Protein AF-A0A9E1TH06-F1 (afdb_monomer_lite)

Structure (mmCIF, N/CA/C/O backbone):
data_AF-A0A9E1TH06-F1
#
_entry.id   AF-A0A9E1TH06-F1
#
loop_
_atom_site.group_PDB
_atom_site.id
_atom_site.type_symbol
_atom_site.label_atom_id
_atom_site.label_alt_id
_atom_site.label_comp_id
_atom_site.label_asym_id
_atom_site.label_entity_id
_atom_site.label_seq_id
_atom_site.pdbx_PDB_ins_code
_atom_site.Cartn_x
_atom_site.Cartn_y
_atom_site.Cartn_z
_atom_site.occupancy
_atom_site.B_iso_or_equiv
_atom_site.auth_seq_id
_atom_site.auth_comp_id
_atom_site.auth_asym_id
_atom_site.auth_atom_id
_atom_site.pdbx_PDB_model_num
ATOM 1 N N . MET A 1 1 ? -6.561 13.677 4.184 1.00 46.81 1 MET A N 1
ATOM 2 C CA . MET A 1 1 ? -5.489 12.665 4.143 1.00 46.81 1 MET A CA 1
ATOM 3 C C . MET A 1 1 ? -4.208 13.370 3.744 1.00 46.81 1 MET A C 1
ATOM 5 O O . MET A 1 1 ? -4.123 13.853 2.622 1.00 46.81 1 MET A O 1
ATOM 9 N N . ASN A 1 2 ? -3.266 13.498 4.674 1.00 51.47 2 ASN A N 1
ATOM 10 C CA . ASN A 1 2 ? -1.898 13.883 4.356 1.00 51.47 2 ASN A CA 1
ATOM 11 C C . ASN A 1 2 ? -1.163 12.582 3.997 1.00 51.47 2 ASN A C 1
ATOM 13 O O . ASN A 1 2 ? -0.907 11.776 4.894 1.00 51.47 2 ASN A O 1
ATOM 17 N N . PRO A 1 3 ? -0.837 12.345 2.714 1.00 50.12 3 PRO A N 1
ATOM 18 C CA . PRO A 1 3 ? -0.331 11.053 2.260 1.00 50.12 3 PRO A CA 1
ATOM 19 C C . PRO A 1 3 ? 0.937 10.604 3.000 1.00 50.12 3 PRO A C 1
ATOM 21 O O . PRO A 1 3 ? 1.133 9.413 3.196 1.00 50.12 3 PRO A O 1
ATOM 24 N N . ASN A 1 4 ? 1.770 11.546 3.457 1.00 49.28 4 ASN A N 1
ATOM 25 C CA . ASN A 1 4 ? 3.008 11.246 4.182 1.00 49.28 4 ASN A CA 1
ATOM 26 C C . ASN A 1 4 ? 2.791 10.904 5.666 1.00 49.28 4 ASN A C 1
ATOM 28 O O . ASN A 1 4 ? 3.648 10.258 6.257 1.00 49.28 4 ASN A O 1
ATOM 32 N N . ALA A 1 5 ? 1.697 11.364 6.283 1.00 59.16 5 ALA A N 1
ATOM 33 C CA . ALA A 1 5 ? 1.442 11.176 7.716 1.00 59.16 5 ALA A CA 1
ATOM 34 C C . ALA A 1 5 ? 0.490 10.006 8.008 1.00 59.16 5 ALA A C 1
ATOM 36 O O . ALA A 1 5 ? 0.565 9.412 9.081 1.00 59.16 5 ALA A O 1
ATOM 37 N N . ASP A 1 6 ? -0.378 9.669 7.050 1.00 77.12 6 ASP A N 1
ATOM 38 C CA . ASP A 1 6 ? -1.455 8.685 7.222 1.00 77.12 6 ASP A CA 1
ATOM 39 C C . ASP A 1 6 ? -1.106 7.312 6.617 1.00 77.12 6 ASP A C 1
ATOM 41 O O . ASP A 1 6 ? -1.935 6.399 6.600 1.00 77.12 6 ASP A O 1
ATOM 45 N N . LEU A 1 7 ? 0.119 7.158 6.104 1.00 82.00 7 LEU A N 1
ATOM 46 C CA . LEU A 1 7 ? 0.640 5.930 5.512 1.00 82.00 7 LEU A CA 1
ATOM 47 C C . LEU A 1 7 ? 2.042 5.647 6.057 1.00 82.00 7 LEU A C 1
ATOM 49 O O . LEU A 1 7 ? 2.923 6.501 6.003 1.00 82.00 7 LEU A O 1
ATOM 53 N N . ARG A 1 8 ? 2.254 4.426 6.554 1.00 81.56 8 ARG A N 1
ATOM 54 C CA . ARG A 1 8 ? 3.567 3.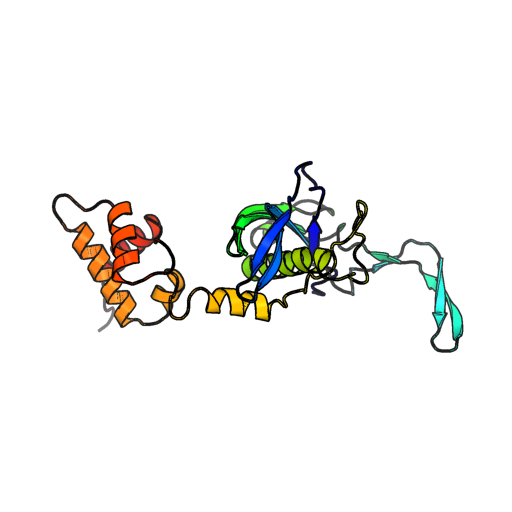933 6.984 1.00 81.56 8 ARG A CA 1
ATOM 55 C C . ARG A 1 8 ? 3.985 2.750 6.124 1.00 81.56 8 ARG A C 1
ATOM 57 O O . ARG A 1 8 ? 3.202 1.822 5.936 1.00 81.56 8 ARG A O 1
ATOM 64 N N . VAL A 1 9 ? 5.208 2.796 5.603 1.00 85.62 9 VAL A N 1
ATOM 65 C CA . VAL A 1 9 ? 5.806 1.734 4.784 1.00 85.62 9 VAL A CA 1
ATOM 66 C C . VAL A 1 9 ? 6.960 1.127 5.556 1.00 85.62 9 VAL A C 1
ATOM 68 O O . VAL A 1 9 ? 7.798 1.857 6.083 1.00 85.62 9 VAL A O 1
ATOM 71 N N . TRP A 1 10 ? 7.017 -0.199 5.606 1.00 81.75 10 TRP A N 1
ATOM 72 C CA . TRP A 1 10 ? 8.156 -0.898 6.185 1.00 81.75 10 TRP A CA 1
ATOM 73 C C . TRP A 1 10 ? 9.199 -1.162 5.110 1.00 81.75 10 TRP A C 1
ATOM 75 O O . TRP A 1 10 ? 8.886 -1.639 4.021 1.00 81.75 10 TRP A O 1
ATOM 85 N N . ILE A 1 11 ? 10.441 -0.807 5.425 1.00 77.81 11 ILE A N 1
ATOM 86 C CA . ILE A 1 11 ? 11.521 -0.729 4.439 1.00 77.81 11 ILE A CA 1
ATOM 87 C C . ILE A 1 11 ? 12.552 -1.844 4.644 1.00 77.81 11 ILE A C 1
ATOM 89 O O . ILE A 1 11 ? 13.068 -2.397 3.674 1.00 77.81 11 ILE A O 1
ATOM 93 N N . THR A 1 12 ? 12.826 -2.189 5.902 1.00 71.31 12 THR A N 1
ATOM 94 C CA . THR A 1 12 ? 13.855 -3.156 6.297 1.00 71.31 12 THR A CA 1
ATOM 95 C C . THR A 1 12 ? 13.226 -4.353 7.010 1.00 71.31 12 THR A C 1
ATOM 97 O O . THR A 1 12 ? 13.103 -5.429 6.420 1.00 71.31 12 THR A O 1
ATOM 100 N N . GLN A 1 13 ? 12.775 -4.153 8.248 1.00 71.00 13 GLN A N 1
ATOM 101 C CA . GLN A 1 13 ? 12.170 -5.181 9.090 1.00 71.00 13 GLN A CA 1
ATOM 102 C C . GLN A 1 13 ? 10.646 -5.078 9.058 1.00 71.00 13 GLN A C 1
ATOM 104 O O . GLN A 1 13 ? 10.078 -4.025 9.359 1.00 71.00 13 GLN A O 1
ATOM 109 N N . LEU A 1 14 ? 9.982 -6.170 8.681 1.00 74.19 14 LEU A N 1
ATOM 110 C CA . LEU A 1 14 ? 8.527 -6.228 8.625 1.00 74.19 14 LEU A CA 1
ATOM 111 C C . LEU A 1 14 ? 7.933 -6.579 9.998 1.00 74.19 14 LEU A C 1
ATOM 113 O O . LEU A 1 14 ? 8.577 -7.275 10.786 1.00 74.19 14 LEU A O 1
ATOM 117 N N . PRO A 1 15 ? 6.688 -6.156 10.290 1.00 67.19 15 PRO A N 1
ATOM 118 C CA . PRO A 1 15 ? 6.012 -6.479 11.551 1.00 67.19 15 PRO A CA 1
ATOM 119 C C . PRO A 1 15 ? 5.824 -7.973 11.806 1.00 67.19 15 PRO A C 1
ATOM 121 O O . PRO A 1 15 ? 5.676 -8.383 12.950 1.00 67.19 15 PRO A O 1
ATOM 124 N N . ASP A 1 16 ? 5.816 -8.783 10.750 1.00 68.94 16 ASP A N 1
ATOM 125 C CA . ASP A 1 16 ? 5.691 -10.237 10.836 1.00 68.94 16 ASP A CA 1
ATOM 126 C C . ASP A 1 16 ? 7.045 -10.953 10.986 1.00 68.94 16 ASP A C 1
ATOM 128 O O . ASP A 1 16 ? 7.119 -12.173 10.868 1.00 68.94 16 ASP A O 1
ATOM 132 N N . GLY A 1 17 ? 8.127 -10.201 11.221 1.00 66.31 17 GLY A N 1
ATOM 133 C CA . GLY A 1 17 ? 9.488 -10.727 11.331 1.00 66.31 17 GLY A CA 1
ATOM 134 C C . GLY A 1 17 ? 10.139 -11.064 9.988 1.00 66.31 17 GLY A C 1
ATOM 135 O O . GLY A 1 17 ? 11.313 -11.431 9.959 1.00 66.31 17 GLY A O 1
ATOM 136 N N . GLY A 1 18 ? 9.418 -10.919 8.872 1.00 68.88 18 GLY A N 1
ATOM 137 C CA . GLY A 1 18 ? 9.969 -11.089 7.535 1.00 68.88 18 GLY A CA 1
ATOM 138 C C . GLY A 1 18 ? 10.902 -9.944 7.129 1.00 68.88 18 GLY A C 1
ATOM 139 O O . GLY A 1 18 ? 10.874 -8.843 7.682 1.00 68.88 18 GLY A O 1
ATOM 140 N N . SER A 1 19 ? 11.717 -10.185 6.103 1.00 72.25 19 SER A N 1
ATOM 141 C CA . SER A 1 19 ? 12.453 -9.112 5.431 1.00 72.25 19 SER A CA 1
ATOM 142 C C . SER A 1 19 ? 11.588 -8.505 4.329 1.00 72.25 19 SER A C 1
ATOM 144 O O . SER A 1 19 ? 10.961 -9.239 3.561 1.00 72.25 19 SER A O 1
ATOM 146 N N . ALA A 1 20 ? 11.570 -7.173 4.226 1.00 69.44 20 ALA A N 1
ATOM 147 C CA . ALA A 1 20 ? 10.972 -6.501 3.072 1.00 69.44 20 ALA A CA 1
ATOM 148 C C . ALA A 1 20 ? 11.740 -6.848 1.784 1.00 69.44 20 ALA A C 1
ATOM 150 O O . ALA A 1 20 ? 11.130 -7.053 0.733 1.00 69.44 20 ALA A O 1
ATOM 151 N N . GLY A 1 21 ? 13.072 -6.962 1.901 1.00 73.88 21 GLY A N 1
ATOM 152 C CA . GLY A 1 21 ? 14.008 -7.188 0.803 1.00 73.88 21 GLY A CA 1
ATOM 153 C C . GLY A 1 21 ? 14.030 -6.022 -0.189 1.00 73.88 21 GLY A C 1
ATOM 154 O O . GLY A 1 21 ? 12.989 -5.567 -0.647 1.00 73.88 21 GLY A O 1
ATOM 155 N N . GLY A 1 22 ? 15.213 -5.546 -0.565 1.00 78.62 22 GLY A N 1
ATOM 156 C CA . GLY A 1 22 ? 15.384 -4.578 -1.649 1.00 78.62 22 GLY A CA 1
ATOM 157 C C . GLY A 1 22 ? 16.190 -5.213 -2.772 1.00 78.62 22 GLY A C 1
ATOM 158 O O . GLY A 1 22 ? 17.159 -5.922 -2.504 1.00 78.62 22 GLY A O 1
ATOM 159 N N . ARG A 1 23 ? 15.809 -4.977 -4.025 1.00 78.38 23 ARG A N 1
ATOM 160 C CA . ARG A 1 23 ? 16.625 -5.354 -5.184 1.00 78.38 23 ARG A CA 1
ATOM 161 C C . ARG A 1 23 ? 16.905 -4.147 -6.056 1.00 78.38 23 ARG A C 1
ATOM 163 O O . ARG A 1 23 ? 16.029 -3.311 -6.262 1.00 78.38 23 ARG A O 1
ATOM 170 N N . VAL A 1 24 ? 18.125 -4.081 -6.571 1.00 80.50 24 VAL A N 1
ATOM 171 C CA . VAL A 1 24 ? 18.530 -3.048 -7.521 1.00 80.50 24 VAL A CA 1
ATOM 172 C C . VAL A 1 24 ? 18.048 -3.449 -8.910 1.00 80.50 24 VAL A C 1
ATOM 174 O O . VAL A 1 24 ? 18.280 -4.573 -9.348 1.00 80.50 24 VAL A O 1
ATOM 177 N N . VAL A 1 25 ? 17.381 -2.531 -9.598 1.00 70.25 25 VAL A N 1
ATOM 178 C CA . VAL A 1 25 ? 16.864 -2.719 -10.953 1.00 70.25 25 VAL A CA 1
ATOM 179 C C . VAL A 1 25 ? 17.449 -1.639 -11.849 1.00 70.25 25 VAL A C 1
ATOM 181 O O . VAL A 1 25 ? 17.384 -0.452 -11.519 1.00 70.25 25 VAL A O 1
ATOM 184 N N . ALA A 1 26 ? 18.025 -2.056 -12.976 1.00 71.88 26 ALA A N 1
ATOM 185 C CA . ALA A 1 26 ? 18.527 -1.145 -13.993 1.00 71.88 26 ALA A CA 1
ATOM 186 C C . ALA A 1 26 ? 17.362 -0.444 -14.701 1.00 71.88 26 ALA A C 1
ATOM 188 O O . ALA A 1 26 ? 16.339 -1.050 -15.023 1.00 71.88 26 ALA A O 1
ATOM 189 N N . LEU A 1 27 ? 17.528 0.848 -14.937 1.00 67.19 27 LEU A N 1
ATOM 190 C CA . LEU A 1 27 ? 16.559 1.692 -15.608 1.00 67.19 27 LEU A CA 1
ATOM 191 C C . LEU A 1 27 ? 16.934 1.849 -17.092 1.00 67.19 27 LEU A C 1
ATOM 193 O O . LEU A 1 27 ? 18.116 1.785 -17.436 1.00 67.19 27 LEU A O 1
ATOM 197 N N . PRO A 1 28 ? 15.958 2.094 -17.988 1.00 58.66 28 PRO A N 1
ATOM 198 C CA . PRO A 1 28 ? 16.228 2.253 -19.422 1.00 58.66 28 PRO A CA 1
ATOM 199 C C . PRO A 1 28 ? 17.166 3.418 -19.774 1.00 58.66 28 PRO A C 1
ATOM 201 O O . PRO A 1 28 ? 17.766 3.419 -20.841 1.00 58.66 28 PRO A O 1
ATOM 204 N N . ASP A 1 29 ? 17.291 4.406 -18.885 1.00 65.50 29 ASP A N 1
ATOM 205 C CA . ASP A 1 29 ? 18.186 5.562 -19.012 1.00 65.50 29 ASP A CA 1
ATOM 206 C C . ASP A 1 29 ? 19.625 5.272 -18.537 1.00 65.50 29 ASP A C 1
ATOM 208 O O . ASP A 1 29 ? 20.437 6.189 -18.435 1.00 65.50 29 ASP A O 1
ATOM 212 N N . GLY A 1 30 ? 19.945 4.010 -18.228 1.00 62.22 30 GLY A N 1
ATOM 213 C CA . GLY A 1 30 ? 21.240 3.597 -17.682 1.00 62.22 30 GLY A CA 1
ATOM 214 C C . GLY A 1 30 ? 21.390 3.842 -16.178 1.00 62.22 30 GLY A C 1
ATOM 215 O O . GLY A 1 30 ? 22.421 3.490 -15.607 1.00 62.22 30 GLY A O 1
ATOM 216 N N . GLY A 1 31 ? 20.376 4.417 -15.521 1.00 68.88 31 GLY A N 1
ATOM 217 C CA . GLY A 1 31 ? 20.328 4.553 -14.069 1.00 68.88 31 GLY A CA 1
ATOM 218 C C . GLY A 1 31 ? 19.975 3.243 -13.361 1.00 68.88 31 GLY A C 1
ATOM 219 O O . GLY A 1 31 ? 19.761 2.200 -13.977 1.00 68.88 31 GLY A O 1
ATOM 220 N N . ALA A 1 32 ? 19.855 3.304 -12.038 1.00 70.88 32 ALA A N 1
ATOM 221 C CA . ALA A 1 32 ? 19.340 2.202 -11.233 1.00 70.88 32 ALA A CA 1
ATOM 222 C C . ALA A 1 32 ? 18.337 2.710 -10.191 1.00 70.88 32 ALA A C 1
ATOM 224 O O . ALA A 1 32 ? 18.363 3.874 -9.789 1.00 70.88 32 ALA A O 1
ATOM 225 N N . THR A 1 33 ? 17.442 1.833 -9.751 1.00 73.62 33 THR A N 1
ATOM 226 C CA . THR A 1 33 ? 16.526 2.081 -8.634 1.00 73.62 33 THR A CA 1
ATOM 227 C C . THR A 1 33 ? 16.461 0.864 -7.721 1.00 73.62 33 THR A C 1
ATOM 229 O O . THR A 1 33 ? 16.905 -0.215 -8.104 1.00 73.62 33 THR A O 1
ATOM 232 N N . VAL A 1 34 ? 15.912 1.021 -6.518 1.00 80.88 34 VAL A N 1
ATOM 233 C CA . VAL A 1 34 ? 15.686 -0.094 -5.592 1.00 80.88 34 VAL A CA 1
ATOM 234 C C . VAL A 1 34 ? 14.192 -0.372 -5.518 1.00 80.88 34 VAL A C 1
ATOM 236 O O . VAL A 1 34 ? 13.424 0.500 -5.117 1.00 80.88 34 VAL A O 1
ATOM 239 N N . LEU A 1 35 ? 13.782 -1.586 -5.881 1.00 82.81 35 LEU A N 1
ATOM 240 C CA . LEU A 1 35 ? 12.412 -2.060 -5.702 1.00 82.81 35 LEU A CA 1
ATOM 241 C C . LEU A 1 35 ? 12.326 -3.000 -4.495 1.00 82.81 35 LEU A C 1
ATOM 243 O O . LEU A 1 35 ? 13.226 -3.825 -4.306 1.00 82.81 35 LEU A O 1
ATOM 247 N N . PRO A 1 36 ? 11.245 -2.932 -3.697 1.00 86.94 36 PRO A N 1
ATOM 248 C CA . PRO A 1 36 ? 11.011 -3.926 -2.664 1.00 86.94 36 PRO A CA 1
ATOM 249 C C . PRO A 1 36 ? 10.757 -5.295 -3.300 1.00 86.94 36 PRO A C 1
ATOM 251 O O . PRO A 1 36 ? 10.140 -5.394 -4.357 1.00 86.94 36 PRO A O 1
ATOM 254 N N . GLN A 1 37 ? 11.181 -6.379 -2.662 1.00 88.75 37 GLN A N 1
ATOM 255 C CA . GLN A 1 37 ? 10.659 -7.711 -2.991 1.00 88.75 37 GLN A CA 1
ATOM 256 C C . GLN A 1 37 ? 9.242 -7.862 -2.443 1.00 88.75 37 GLN A C 1
ATOM 258 O O . GLN A 1 37 ? 8.342 -8.337 -3.140 1.00 88.75 37 GLN A O 1
ATOM 263 N N . ARG A 1 38 ? 9.034 -7.369 -1.222 1.00 89.56 38 ARG A N 1
ATOM 264 C CA . ARG A 1 38 ? 7.752 -7.333 -0.536 1.00 89.56 38 ARG A CA 1
ATOM 265 C C . ARG A 1 38 ? 7.443 -5.908 -0.095 1.00 89.56 38 ARG A C 1
ATOM 267 O O . ARG A 1 38 ? 8.171 -5.307 0.689 1.00 89.56 38 ARG A O 1
ATOM 274 N N . LEU A 1 39 ? 6.352 -5.368 -0.621 1.00 90.38 39 LEU A N 1
ATOM 275 C CA . LEU A 1 39 ? 5.816 -4.072 -0.244 1.00 90.38 39 LEU A CA 1
ATOM 276 C C . LEU A 1 39 ? 4.779 -4.274 0.861 1.00 90.38 39 LEU A C 1
ATOM 278 O O . LEU A 1 39 ? 3.683 -4.772 0.608 1.00 90.38 39 LEU A O 1
ATOM 282 N N . TYR A 1 40 ? 5.131 -3.860 2.074 1.00 87.31 40 TYR A N 1
ATOM 283 C CA . TYR A 1 40 ? 4.269 -3.950 3.246 1.00 87.31 40 TYR A CA 1
ATOM 284 C C . TYR A 1 40 ? 4.010 -2.547 3.792 1.00 87.31 40 TYR A C 1
ATOM 286 O O . TYR A 1 40 ? 4.951 -1.798 4.073 1.00 87.31 40 TYR A O 1
ATOM 294 N N . PHE A 1 41 ? 2.743 -2.164 3.923 1.00 89.75 41 PHE A N 1
ATOM 295 C CA . PHE A 1 41 ? 2.376 -0.828 4.391 1.00 89.75 41 PHE A CA 1
ATOM 296 C C . PHE A 1 41 ? 1.035 -0.813 5.120 1.00 89.75 41 PHE A C 1
ATOM 298 O O . PHE A 1 41 ? 0.209 -1.708 4.964 1.00 89.75 41 PHE A O 1
ATOM 305 N N . GLN A 1 42 ? 0.826 0.219 5.933 1.00 86.44 42 GLN A N 1
ATOM 306 C CA . GLN A 1 42 ? -0.403 0.441 6.682 1.00 86.44 42 GLN A CA 1
ATOM 307 C C . GLN A 1 42 ? -0.915 1.851 6.444 1.00 86.44 42 GLN A C 1
ATOM 309 O O . GLN A 1 42 ? -0.135 2.798 6.366 1.00 86.44 42 GLN A O 1
ATOM 314 N N . VAL A 1 43 ? -2.236 1.969 6.374 1.00 87.94 43 VAL A N 1
ATOM 315 C CA . VAL A 1 43 ? -2.962 3.214 6.162 1.00 87.94 43 VAL A CA 1
ATOM 316 C C . VAL A 1 43 ? -3.923 3.458 7.320 1.00 87.94 43 VAL A C 1
ATOM 318 O O . VAL A 1 43 ? -4.783 2.619 7.603 1.00 87.94 43 VAL A O 1
ATOM 321 N N . ALA A 1 44 ? -3.803 4.628 7.944 1.00 84.12 44 ALA A N 1
ATOM 322 C CA . ALA A 1 44 ? -4.759 5.142 8.915 1.00 84.12 44 ALA A CA 1
ATOM 323 C C . ALA A 1 44 ? -5.861 5.893 8.163 1.00 84.12 44 ALA A C 1
ATOM 325 O O . ALA A 1 44 ? -5.716 7.052 7.777 1.00 84.12 44 ALA A O 1
ATOM 326 N N . THR A 1 45 ? -6.963 5.203 7.879 1.00 83.88 45 THR A N 1
ATOM 327 C CA . THR A 1 45 ? -7.943 5.695 6.894 1.00 83.88 45 THR A CA 1
ATOM 328 C C . THR A 1 45 ? -8.807 6.851 7.393 1.00 83.88 45 THR A C 1
ATOM 330 O O . THR A 1 45 ? -9.356 7.590 6.579 1.00 83.88 45 THR A O 1
ATOM 333 N N . GLU A 1 46 ? -8.896 7.022 8.712 1.00 81.25 46 GLU A N 1
ATOM 334 C CA . GLU A 1 46 ? -9.714 8.042 9.381 1.00 81.25 46 GLU A CA 1
ATOM 335 C C . GLU A 1 46 ? -8.870 9.188 9.963 1.00 81.25 46 GLU A C 1
ATOM 337 O O . GLU A 1 46 ? -9.398 10.080 10.625 1.00 81.25 46 GLU A O 1
ATOM 342 N N . ALA A 1 47 ? -7.559 9.185 9.716 1.00 72.62 47 ALA A N 1
ATOM 343 C CA . ALA A 1 47 ? -6.660 10.210 10.217 1.00 72.62 47 ALA A CA 1
ATOM 344 C C . ALA A 1 47 ? -6.907 11.570 9.543 1.00 72.62 47 ALA A C 1
ATOM 346 O O . ALA A 1 47 ? -7.045 11.699 8.321 1.00 72.62 47 ALA A O 1
ATOM 347 N N . SER A 1 48 ? -6.959 12.607 10.368 1.00 73.75 48 SER A N 1
ATOM 348 C CA . SER A 1 48 ? -7.211 13.997 10.004 1.00 73.75 48 SER A CA 1
ATOM 349 C C . SER A 1 48 ? -6.479 14.918 10.977 1.00 73.75 48 SER A C 1
ATOM 351 O O . SER A 1 48 ? -6.127 14.507 12.079 1.00 73.75 48 SER A O 1
ATOM 353 N N . ASP A 1 49 ? -6.274 16.185 10.625 1.00 68.94 49 ASP A N 1
ATOM 354 C CA . ASP A 1 49 ? -5.605 17.113 11.547 1.00 68.94 49 ASP A CA 1
ATOM 355 C C . ASP A 1 49 ? -6.406 17.333 12.845 1.00 68.94 49 ASP A C 1
ATOM 357 O O . ASP A 1 49 ? -5.814 17.617 13.882 1.00 68.94 49 ASP A O 1
ATOM 361 N N . ALA A 1 50 ? -7.728 17.118 12.809 1.00 68.25 50 ALA A N 1
ATOM 362 C CA . ALA A 1 50 ? -8.617 17.248 13.961 1.00 68.25 50 ALA A CA 1
ATOM 363 C C . ALA A 1 50 ? -8.475 16.113 14.992 1.00 68.25 50 ALA A C 1
ATOM 365 O O . ALA A 1 50 ? -8.690 16.348 16.176 1.00 68.25 50 ALA A O 1
ATOM 366 N N . ASN A 1 51 ? -8.121 14.895 14.566 1.00 71.00 51 ASN A N 1
ATOM 367 C CA . ASN A 1 51 ? -7.988 13.726 15.451 1.00 71.00 51 ASN A CA 1
ATOM 368 C C . ASN A 1 51 ? -6.549 13.190 15.556 1.00 71.00 51 ASN A C 1
ATOM 370 O O . ASN A 1 51 ? -6.281 12.296 16.352 1.00 71.00 51 ASN A O 1
ATOM 374 N N . ARG A 1 52 ? -5.603 13.745 14.786 1.00 75.06 52 ARG A N 1
ATOM 375 C CA . ARG A 1 52 ? -4.193 13.336 14.807 1.00 75.06 52 ARG A CA 1
ATOM 376 C C . ARG A 1 52 ? -3.508 13.678 16.125 1.00 75.06 52 ARG A C 1
ATOM 378 O O . ARG A 1 52 ? -2.680 12.896 16.584 1.00 75.06 52 ARG A O 1
ATOM 385 N N . TRP A 1 53 ? -3.801 14.841 16.699 1.00 76.38 53 TRP A N 1
ATOM 386 C CA . TRP A 1 53 ? -3.070 15.381 17.844 1.00 76.38 53 TRP A CA 1
ATOM 387 C C . TRP A 1 53 ? -3.906 15.290 19.112 1.00 76.38 53 TRP A C 1
ATOM 389 O O . TRP A 1 53 ? -4.898 15.997 19.258 1.00 76.38 53 TRP A O 1
ATOM 399 N N . VAL A 1 54 ? -3.485 14.427 20.035 1.00 75.88 54 VAL A N 1
ATOM 400 C CA . VAL A 1 54 ? -4.171 14.218 21.315 1.00 75.88 54 VAL A CA 1
ATOM 401 C C . VAL A 1 54 ? -3.325 14.815 22.444 1.00 75.88 54 VAL A C 1
ATOM 403 O O . VAL A 1 54 ? -2.111 14.573 22.469 1.00 75.88 54 VAL A O 1
ATOM 406 N N . PRO A 1 55 ? -3.917 15.583 23.379 1.00 79.31 55 PRO A N 1
ATOM 407 C CA . PRO A 1 55 ? -3.202 16.105 24.541 1.00 79.31 55 PRO A CA 1
ATOM 408 C C . PRO A 1 55 ? -2.581 14.985 25.380 1.00 79.31 55 PRO A C 1
ATOM 410 O O . PRO A 1 55 ? -3.209 13.956 25.624 1.00 79.31 55 PRO A O 1
ATOM 413 N N . THR A 1 56 ? -1.356 15.188 25.860 1.00 79.25 56 THR A N 1
ATOM 414 C CA . THR A 1 56 ? -0.670 14.232 26.748 1.00 79.25 56 THR A CA 1
ATOM 415 C C . THR A 1 56 ? -0.903 14.522 28.232 1.00 79.25 56 THR A C 1
ATOM 417 O O . THR A 1 56 ? -0.440 13.768 29.082 1.00 79.25 56 THR A O 1
ATOM 420 N N . GLY A 1 57 ? -1.564 15.639 28.556 1.00 83.88 57 GLY A N 1
ATOM 421 C CA . GLY A 1 57 ? -1.692 16.156 29.924 1.00 83.88 57 GLY A CA 1
ATOM 422 C C . GLY A 1 57 ? -0.426 16.842 30.457 1.00 83.88 57 GLY A C 1
ATOM 423 O O . GLY A 1 57 ? -0.450 17.395 31.552 1.00 83.88 57 GLY A O 1
ATOM 424 N N . SER A 1 58 ? 0.668 16.842 29.689 1.00 85.00 58 SER A N 1
ATOM 425 C CA . SER A 1 58 ? 1.908 17.560 30.012 1.00 85.00 58 SER A CA 1
ATOM 426 C C . SER A 1 58 ? 1.971 18.914 29.303 1.00 85.00 58 SER A C 1
ATOM 428 O O . SER A 1 58 ? 1.232 19.169 28.353 1.00 85.00 58 SER A O 1
ATOM 430 N N . LYS A 1 59 ? 2.887 19.785 29.735 1.00 88.25 59 LYS A N 1
ATOM 431 C CA . LYS A 1 59 ? 3.181 21.064 29.073 1.00 88.25 59 LYS A CA 1
ATOM 432 C C . LYS A 1 59 ? 4.498 20.982 28.297 1.00 88.25 59 LYS A C 1
ATOM 434 O O . LYS A 1 59 ? 5.391 20.231 28.679 1.00 88.25 59 LYS A O 1
ATOM 439 N N . THR A 1 60 ? 4.627 21.759 27.227 1.00 83.69 60 THR A N 1
ATOM 440 C CA . THR A 1 60 ? 5.870 21.918 26.456 1.00 83.69 60 THR A CA 1
ATOM 441 C C . THR A 1 60 ? 6.083 23.379 26.061 1.00 83.69 60 THR A C 1
ATOM 443 O O . THR A 1 60 ? 5.148 24.177 26.104 1.00 83.69 60 THR A O 1
ATOM 446 N N . LEU A 1 61 ? 7.312 23.738 25.690 1.00 84.38 61 LEU A N 1
ATOM 447 C CA . LEU A 1 61 ? 7.645 25.067 25.182 1.00 84.38 61 LEU A CA 1
ATOM 448 C C . LEU A 1 61 ? 7.575 25.075 23.654 1.00 84.38 61 LEU A C 1
ATOM 450 O O . LEU A 1 61 ? 8.177 24.228 22.993 1.00 84.38 61 LEU A O 1
ATOM 454 N N . ARG A 1 62 ? 6.873 26.054 23.087 1.00 76.44 62 ARG A N 1
ATOM 455 C CA . ARG A 1 62 ? 6.796 26.292 21.644 1.00 76.44 62 ARG A CA 1
ATOM 456 C C . ARG A 1 62 ? 7.414 27.644 21.318 1.00 76.44 62 ARG A C 1
ATOM 458 O O . ARG A 1 62 ? 7.102 28.639 21.963 1.00 76.44 62 ARG A O 1
ATOM 465 N N . ALA A 1 63 ? 8.288 27.684 20.318 1.00 77.81 63 ALA A N 1
ATOM 466 C CA . ALA A 1 63 ? 8.814 28.946 19.812 1.00 77.81 63 ALA A CA 1
ATOM 467 C C . ALA A 1 63 ? 7.698 29.742 19.117 1.00 77.81 63 ALA A C 1
ATOM 469 O O . ALA A 1 63 ? 6.963 29.195 18.289 1.00 77.81 63 ALA A O 1
ATOM 470 N N . THR A 1 64 ? 7.579 31.026 19.446 1.00 76.56 64 THR A N 1
ATOM 471 C CA . THR A 1 64 ? 6.634 31.940 18.802 1.00 76.56 64 THR A CA 1
ATOM 472 C C . THR A 1 64 ? 7.276 32.598 17.583 1.00 76.56 64 THR A C 1
ATOM 474 O O . THR A 1 64 ? 8.498 32.729 17.489 1.00 76.56 64 THR A O 1
ATOM 477 N N . SER A 1 65 ? 6.454 33.057 16.638 1.00 73.44 65 SER A N 1
ATOM 478 C CA . SER A 1 65 ? 6.921 33.757 15.430 1.00 73.44 65 SER A CA 1
ATOM 479 C C . SER A 1 65 ? 7.691 35.053 15.727 1.00 73.44 65 SER A C 1
ATOM 481 O O . SER A 1 65 ? 8.456 35.506 14.883 1.00 73.44 65 SER A O 1
ATOM 483 N N . GLY A 1 66 ? 7.530 35.624 16.925 1.00 78.31 66 GLY A N 1
ATOM 484 C CA . GLY A 1 66 ? 8.275 36.791 17.408 1.00 78.31 66 GLY A CA 1
ATOM 485 C C . GLY A 1 66 ? 9.604 36.475 18.108 1.00 78.31 66 GLY A C 1
ATOM 486 O O . GLY A 1 66 ? 10.190 37.379 18.693 1.00 78.31 66 GLY A O 1
ATOM 487 N N . GLY A 1 67 ? 10.069 35.219 18.100 1.00 78.19 67 GLY A N 1
ATOM 488 C CA . GLY A 1 67 ? 11.346 34.818 18.711 1.00 78.19 67 GLY A CA 1
ATOM 489 C C . GLY A 1 67 ? 11.295 34.550 20.222 1.00 78.19 67 GLY A C 1
ATOM 490 O O . GLY A 1 67 ? 12.339 34.355 20.840 1.00 78.19 67 GLY A O 1
ATOM 491 N N . GLY A 1 68 ? 10.101 34.527 20.822 1.00 81.19 68 GLY A N 1
ATOM 492 C CA . GLY A 1 68 ? 9.886 34.124 22.213 1.00 81.19 68 GLY A CA 1
ATOM 493 C C . GLY A 1 68 ? 9.553 32.637 22.350 1.00 81.19 68 GLY A C 1
ATOM 494 O O . GLY A 1 68 ? 9.512 31.894 21.370 1.00 81.19 68 GLY A O 1
ATOM 495 N N . THR A 1 69 ? 9.267 32.200 23.576 1.00 87.62 69 THR A N 1
ATOM 496 C CA . THR A 1 69 ? 8.711 30.865 23.844 1.00 87.62 69 THR A CA 1
ATOM 497 C C . THR A 1 69 ? 7.408 30.987 24.622 1.00 87.62 69 THR A C 1
ATOM 499 O O . THR A 1 69 ? 7.270 31.858 25.478 1.00 87.62 69 THR A O 1
ATOM 502 N N . GLU A 1 70 ? 6.444 30.128 24.308 1.00 86.75 70 GLU A N 1
ATOM 503 C CA . GLU A 1 70 ? 5.177 30.003 25.028 1.00 86.75 70 GLU A CA 1
ATOM 504 C C . GLU A 1 70 ? 5.019 28.590 25.598 1.00 86.75 70 GLU A C 1
ATOM 506 O O . GLU A 1 70 ? 5.478 27.613 25.003 1.00 86.75 70 GLU A O 1
ATOM 511 N N . VAL A 1 71 ? 4.371 28.479 26.761 1.00 87.94 71 VAL A N 1
ATOM 512 C CA . VAL A 1 71 ? 4.011 27.187 27.358 1.00 87.94 71 VAL A CA 1
ATOM 513 C C . VAL A 1 71 ? 2.682 26.737 26.762 1.00 87.94 71 VAL A C 1
ATOM 515 O O . VAL A 1 71 ? 1.656 27.378 26.973 1.00 87.94 71 VAL A O 1
ATOM 518 N N . VAL A 1 72 ? 2.692 25.615 26.051 1.00 83.81 72 VAL A N 1
ATOM 519 C CA . VAL A 1 72 ? 1.510 25.019 25.414 1.00 83.81 72 VAL A CA 1
ATOM 520 C C . VAL A 1 72 ? 1.277 23.604 25.924 1.00 83.81 72 VAL A C 1
ATOM 522 O O . VAL A 1 72 ? 2.157 22.991 26.534 1.00 83.81 72 VAL A O 1
ATOM 525 N N . ASP A 1 73 ? 0.082 23.069 25.679 1.00 86.19 73 ASP A N 1
ATOM 526 C CA . ASP A 1 73 ? -0.178 21.652 25.911 1.00 86.19 73 ASP A CA 1
ATOM 527 C C . ASP A 1 73 ? 0.697 20.798 24.996 1.00 86.19 73 ASP A C 1
ATOM 529 O O . ASP A 1 73 ? 0.754 20.995 23.780 1.00 86.19 73 ASP A O 1
ATOM 533 N N . ALA A 1 74 ? 1.391 19.835 25.595 1.00 78.31 74 ALA A N 1
ATOM 534 C CA . ALA A 1 74 ? 2.080 18.816 24.837 1.00 78.31 74 ALA A CA 1
ATOM 535 C C . ALA A 1 74 ? 1.032 17.909 24.184 1.00 78.31 74 ALA A C 1
ATOM 537 O O . ALA A 1 74 ? 0.102 17.421 24.830 1.00 78.31 74 ALA A O 1
ATOM 538 N N . VAL A 1 75 ? 1.197 17.679 22.886 1.00 77.38 75 VAL A N 1
ATOM 539 C CA . VAL A 1 75 ? 0.352 16.785 22.097 1.00 77.38 75 VAL A CA 1
ATOM 540 C C . VAL A 1 75 ? 1.190 15.637 21.559 1.00 77.38 75 VAL A C 1
ATOM 542 O O . VAL A 1 75 ? 2.377 15.799 21.272 1.00 77.38 75 VAL A O 1
ATOM 545 N N . ARG A 1 76 ? 0.570 14.470 21.405 1.00 74.88 76 ARG A N 1
ATOM 546 C CA . ARG A 1 76 ? 1.166 13.311 20.733 1.00 74.88 76 ARG A CA 1
ATOM 547 C C . ARG A 1 76 ? 0.343 12.928 19.512 1.00 74.88 76 ARG A C 1
ATOM 549 O O . ARG A 1 76 ? -0.860 13.182 19.464 1.00 74.88 76 ARG A O 1
ATOM 556 N N . ASN A 1 77 ? 0.998 12.313 18.534 1.00 73.38 77 ASN A N 1
ATOM 557 C CA . ASN A 1 77 ? 0.328 11.811 17.343 1.00 73.38 77 ASN A CA 1
ATOM 558 C C . ASN A 1 77 ? -0.353 10.463 17.656 1.00 73.38 77 ASN A C 1
ATOM 560 O O . ASN A 1 77 ? 0.342 9.495 17.949 1.00 73.38 77 ASN A O 1
ATOM 564 N N . ALA A 1 78 ? -1.685 10.405 17.577 1.00 76.31 78 ALA A N 1
ATOM 565 C CA . ALA A 1 78 ? -2.499 9.214 17.854 1.00 76.31 78 ALA A CA 1
ATOM 566 C C . ALA A 1 78 ? -3.037 8.515 16.586 1.00 76.31 78 ALA A C 1
ATOM 568 O O . ALA A 1 78 ? -3.873 7.620 16.677 1.00 76.31 78 ALA A O 1
ATOM 569 N N . THR A 1 79 ? -2.539 8.884 15.397 1.00 76.94 79 THR A N 1
ATOM 570 C CA . THR A 1 79 ? -2.987 8.386 14.073 1.00 76.94 79 THR A CA 1
ATOM 571 C C . THR A 1 79 ? -3.100 6.859 13.980 1.00 76.94 79 THR A C 1
ATOM 573 O O . THR A 1 79 ? -3.959 6.336 13.273 1.00 76.94 79 THR A O 1
ATOM 576 N N . TRP A 1 80 ? -2.226 6.137 14.679 1.00 80.50 80 TRP A N 1
ATOM 577 C CA . TRP A 1 80 ? -2.112 4.677 14.602 1.00 80.50 80 TRP A CA 1
ATOM 578 C C . TRP A 1 80 ? -2.810 3.936 15.745 1.00 80.50 80 TRP A C 1
ATOM 580 O O . TRP A 1 80 ? -2.792 2.708 15.769 1.00 80.50 80 TRP A O 1
ATOM 590 N N . GLU A 1 81 ? -3.395 4.669 16.689 1.00 77.31 81 GLU A N 1
ATOM 591 C CA . GLU A 1 81 ? -4.021 4.131 17.902 1.00 77.31 81 GLU A CA 1
ATOM 592 C C . GLU A 1 81 ? -5.542 4.227 17.869 1.00 77.31 81 GLU A C 1
ATOM 594 O O . GLU A 1 81 ? -6.213 3.726 18.764 1.00 77.31 81 GLU A O 1
ATOM 599 N N . GLN A 1 82 ? -6.089 4.873 16.842 1.00 78.06 82 GLN A N 1
ATOM 600 C CA . GLN A 1 82 ? -7.515 5.112 16.705 1.00 78.06 82 GLN A CA 1
ATOM 601 C C . GLN A 1 82 ? -7.962 4.850 15.276 1.00 78.06 82 GLN A C 1
ATOM 603 O O . GLN A 1 82 ? -7.173 4.923 14.328 1.00 78.06 82 GLN A O 1
ATOM 608 N N . GLY A 1 83 ? -9.250 4.583 15.117 1.00 84.19 83 GLY A N 1
ATOM 609 C CA . GLY A 1 83 ? -9.853 4.508 13.804 1.00 84.19 83 GLY A CA 1
ATOM 610 C C . GLY A 1 83 ? -9.591 3.211 13.047 1.00 84.19 83 GLY A C 1
ATOM 611 O O . GLY A 1 83 ? -8.820 2.339 13.442 1.00 84.19 83 GLY A O 1
ATOM 612 N N . ARG A 1 84 ? -10.213 3.110 11.877 1.00 86.44 84 ARG A N 1
ATOM 613 C CA . ARG A 1 84 ? -9.989 2.008 10.939 1.00 86.44 84 ARG A CA 1
ATOM 614 C C . ARG A 1 84 ? -8.570 2.030 10.367 1.00 86.44 84 ARG A C 1
ATOM 616 O O . ARG A 1 84 ? -8.189 2.959 9.639 1.00 86.44 84 ARG A O 1
ATOM 623 N N . GLN A 1 85 ? -7.846 0.938 10.587 1.00 84.44 85 GLN A N 1
ATOM 624 C CA . GLN A 1 85 ? -6.508 0.696 10.058 1.00 84.44 85 GLN A CA 1
ATOM 625 C C . GLN A 1 85 ? -6.552 -0.376 8.968 1.00 84.44 85 GLN A C 1
ATOM 627 O O . GLN A 1 85 ? -7.223 -1.398 9.116 1.00 84.44 85 GLN A O 1
ATOM 632 N N . VAL A 1 86 ? -5.829 -0.148 7.868 1.00 87.88 86 VAL A N 1
ATOM 633 C CA . VAL A 1 86 ? -5.712 -1.117 6.768 1.00 87.88 86 VAL A CA 1
ATOM 634 C C . VAL A 1 86 ? -4.249 -1.427 6.514 1.00 87.88 86 VAL A C 1
ATOM 636 O O . VAL A 1 86 ? -3.475 -0.528 6.202 1.00 87.88 86 VAL A O 1
ATOM 639 N N . VAL A 1 87 ? -3.878 -2.697 6.617 1.00 87.56 87 VAL A N 1
ATOM 640 C CA . VAL A 1 87 ? -2.542 -3.212 6.314 1.00 87.56 87 VAL A CA 1
ATOM 641 C C . VAL A 1 87 ? -2.597 -3.957 4.994 1.00 87.56 87 VAL A C 1
ATOM 643 O O . VAL A 1 87 ? -3.506 -4.752 4.762 1.00 87.56 87 VAL A O 1
ATOM 646 N N . VAL A 1 88 ? -1.625 -3.696 4.133 1.00 90.00 88 VAL A N 1
ATOM 647 C CA . VAL A 1 88 ? -1.498 -4.327 2.825 1.00 90.00 88 VAL A CA 1
ATOM 648 C C . VAL A 1 88 ? -0.140 -5.001 2.743 1.00 90.00 88 VAL A C 1
ATOM 650 O O . VAL A 1 88 ? 0.894 -4.369 2.960 1.00 90.00 88 VAL A O 1
ATOM 653 N N . ASP A 1 89 ? -0.175 -6.279 2.392 1.00 90.88 89 ASP A N 1
ATOM 654 C CA . ASP A 1 89 ? 0.988 -7.085 2.056 1.00 90.88 89 ASP A CA 1
ATOM 655 C C . ASP A 1 89 ? 0.958 -7.390 0.559 1.00 90.88 89 ASP A C 1
ATOM 657 O O . ASP A 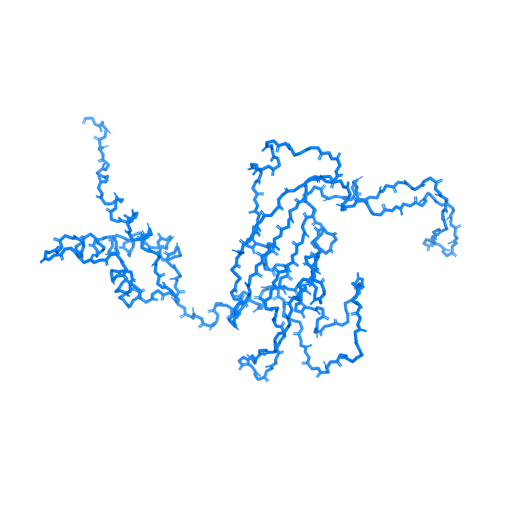1 89 ? -0.020 -7.943 0.045 1.00 90.88 89 ASP A O 1
ATOM 661 N N . ALA A 1 90 ? 2.014 -7.019 -0.156 1.00 91.81 90 ALA A N 1
ATOM 662 C CA . ALA A 1 90 ? 2.130 -7.223 -1.587 1.00 91.81 90 ALA A CA 1
ATOM 663 C C . ALA A 1 90 ? 3.542 -7.648 -1.996 1.00 91.81 90 ALA A C 1
ATOM 665 O O . ALA A 1 90 ? 4.531 -7.297 -1.362 1.00 91.81 90 ALA A O 1
ATOM 666 N N . MET A 1 91 ? 3.641 -8.368 -3.109 1.00 91.38 91 MET A N 1
ATOM 667 C CA . MET A 1 91 ? 4.901 -8.593 -3.817 1.00 91.38 91 MET A CA 1
ATOM 668 C C . MET A 1 91 ? 5.062 -7.555 -4.914 1.00 91.38 91 MET A C 1
ATOM 670 O O . MET A 1 91 ? 4.066 -7.124 -5.499 1.00 91.38 91 MET A O 1
ATOM 674 N N . VAL A 1 92 ? 6.302 -7.188 -5.215 1.00 88.38 92 VAL A N 1
ATOM 675 C CA . VAL A 1 92 ? 6.603 -6.327 -6.360 1.00 88.38 92 VAL A CA 1
ATOM 676 C C . VAL A 1 92 ? 7.518 -7.082 -7.308 1.00 88.38 92 VAL A C 1
ATOM 678 O O . VAL A 1 92 ? 8.573 -7.546 -6.879 1.00 88.38 92 VAL A O 1
ATOM 681 N N . ASP A 1 93 ? 7.130 -7.192 -8.576 1.00 83.00 93 ASP A N 1
ATOM 682 C CA . ASP A 1 93 ? 7.911 -7.849 -9.633 1.00 83.00 93 ASP A CA 1
ATOM 683 C C . ASP A 1 93 ? 8.915 -6.878 -10.278 1.00 83.00 93 ASP A C 1
ATOM 685 O O . ASP A 1 93 ? 8.903 -5.674 -10.016 1.00 83.00 93 ASP A O 1
ATOM 689 N N . ASP A 1 94 ? 9.858 -7.390 -11.072 1.00 71.56 94 ASP A N 1
ATOM 690 C CA . ASP A 1 94 ? 10.983 -6.623 -11.649 1.00 71.56 94 ASP A CA 1
ATOM 691 C C . ASP A 1 94 ? 10.557 -5.439 -12.520 1.00 71.56 94 ASP A C 1
ATOM 693 O O . ASP A 1 94 ? 11.302 -4.478 -12.697 1.00 71.56 94 ASP A O 1
ATOM 697 N N . ASP A 1 95 ? 9.340 -5.486 -13.046 1.00 73.81 95 ASP A N 1
ATOM 698 C CA . ASP A 1 95 ? 8.729 -4.410 -13.813 1.00 73.81 95 ASP A CA 1
ATOM 699 C C . ASP A 1 95 ? 8.046 -3.336 -12.949 1.00 73.81 95 ASP A C 1
ATOM 701 O O . ASP A 1 95 ? 7.501 -2.376 -13.492 1.00 73.81 95 ASP A O 1
ATOM 705 N N . GLY A 1 96 ? 8.077 -3.480 -11.622 1.00 73.31 96 GLY A N 1
ATOM 706 C CA . GLY A 1 96 ? 7.387 -2.610 -10.674 1.00 73.31 96 GLY A CA 1
ATOM 707 C C . GLY A 1 96 ? 5.904 -2.941 -10.497 1.00 73.31 96 GLY A C 1
ATOM 708 O O . GLY A 1 96 ? 5.202 -2.203 -9.800 1.00 73.31 96 GLY A O 1
ATOM 709 N N . SER A 1 97 ? 5.402 -4.025 -11.098 1.00 79.06 97 SER A N 1
ATOM 710 C CA . SER A 1 97 ? 4.021 -4.454 -10.896 1.00 79.06 97 SER A CA 1
ATOM 711 C C . SER A 1 97 ? 3.816 -4.969 -9.472 1.00 79.06 97 SER A C 1
ATOM 713 O O . SER A 1 97 ? 4.650 -5.675 -8.909 1.00 79.06 97 SER A O 1
ATOM 715 N N . VAL A 1 98 ? 2.696 -4.574 -8.863 1.00 85.94 98 VAL A N 1
ATOM 716 C CA . VAL A 1 98 ? 2.375 -4.889 -7.467 1.00 85.94 98 VAL A CA 1
ATOM 717 C C . VAL A 1 98 ? 1.279 -5.950 -7.420 1.00 85.94 98 VAL A C 1
ATOM 719 O O . VAL A 1 98 ? 0.165 -5.731 -7.901 1.00 85.94 98 VAL A O 1
ATOM 722 N N . LYS A 1 99 ? 1.580 -7.093 -6.801 1.00 89.19 99 LYS A N 1
ATOM 723 C CA . LYS A 1 99 ? 0.658 -8.211 -6.569 1.00 89.19 99 LYS A CA 1
ATOM 724 C C . LYS A 1 99 ? 0.293 -8.280 -5.091 1.00 89.19 99 LYS A C 1
ATOM 726 O O . LYS A 1 99 ? 1.092 -8.726 -4.271 1.00 89.19 99 LYS A O 1
ATOM 731 N N . VAL A 1 100 ? -0.918 -7.848 -4.749 1.00 89.81 100 VAL A N 1
ATOM 732 C CA . VAL A 1 100 ? -1.423 -7.897 -3.368 1.00 89.81 100 VAL A CA 1
ATOM 733 C C . VAL A 1 100 ? -1.617 -9.352 -2.937 1.00 89.81 100 VAL A C 1
ATOM 735 O O . VAL A 1 100 ? -2.340 -10.102 -3.590 1.00 89.81 100 VAL A O 1
ATOM 738 N N . LYS A 1 101 ? -0.967 -9.734 -1.835 1.00 90.44 101 LYS A N 1
ATOM 739 C CA . LYS A 1 101 ? -1.092 -11.039 -1.175 1.00 90.44 101 LYS A CA 1
ATOM 740 C C . LYS A 1 101 ? -2.192 -11.042 -0.122 1.00 90.44 101 LYS A C 1
ATOM 742 O O . LYS A 1 101 ? -2.919 -12.022 -0.008 1.00 90.44 101 LYS A O 1
ATOM 747 N N . GLY A 1 102 ? -2.308 -9.954 0.634 1.00 84.75 102 GLY A N 1
ATOM 748 C CA . GLY A 1 102 ? -3.243 -9.863 1.745 1.00 84.75 102 GLY A CA 1
ATOM 749 C C . GLY A 1 102 ? -3.615 -8.427 2.074 1.00 84.75 102 GLY A C 1
ATOM 750 O O . GLY A 1 102 ? -2.821 -7.501 1.900 1.00 84.75 102 GLY A O 1
ATOM 751 N N . VAL A 1 103 ? -4.846 -8.263 2.551 1.00 87.56 103 VAL A N 1
ATOM 752 C CA . VAL A 1 103 ? -5.354 -7.010 3.103 1.00 87.56 103 VAL A CA 1
ATOM 753 C C . VAL A 1 103 ? -5.976 -7.326 4.453 1.00 87.56 103 VAL A C 1
ATOM 755 O O . VAL A 1 103 ? -6.913 -8.118 4.528 1.00 87.56 103 VAL A O 1
ATOM 758 N N . THR A 1 104 ? -5.468 -6.691 5.501 1.00 84.19 104 THR A N 1
ATOM 759 C CA . THR A 1 104 ? -5.962 -6.853 6.868 1.00 84.19 104 THR A CA 1
ATOM 760 C C . THR A 1 104 ? -6.575 -5.541 7.325 1.00 84.19 104 THR A C 1
ATOM 762 O O . THR A 1 104 ? -5.932 -4.495 7.252 1.00 84.19 104 THR A O 1
ATOM 765 N N . VAL A 1 105 ? -7.814 -5.588 7.807 1.00 81.25 105 VAL A N 1
ATOM 766 C CA . VAL A 1 105 ? -8.500 -4.440 8.409 1.00 81.25 105 VAL A CA 1
ATOM 767 C C . VAL A 1 105 ? -8.627 -4.696 9.902 1.00 81.25 105 VAL A C 1
ATOM 769 O O . VAL A 1 105 ? -9.030 -5.787 10.295 1.00 81.25 105 VAL A O 1
ATOM 772 N N . PHE A 1 106 ? -8.287 -3.711 10.728 1.00 81.94 106 PHE A N 1
ATOM 773 C CA . PHE A 1 106 ? -8.441 -3.806 12.179 1.00 81.94 106 PHE A CA 1
ATOM 774 C C . PHE A 1 106 ? -8.732 -2.437 12.801 1.00 81.94 106 PHE A C 1
ATOM 776 O O . PHE A 1 106 ? -8.565 -1.396 12.155 1.00 81.94 106 PHE A O 1
ATOM 783 N N . ARG A 1 107 ? -9.159 -2.455 14.066 1.00 83.19 107 ARG A N 1
ATOM 784 C CA . ARG A 1 107 ? -9.321 -1.270 14.905 1.00 83.19 107 ARG A CA 1
ATOM 785 C C . ARG A 1 107 ? -8.457 -1.412 16.163 1.00 83.19 107 ARG A C 1
ATOM 787 O O . ARG A 1 107 ? -8.604 -2.393 16.883 1.00 83.19 107 ARG A O 1
ATOM 794 N N . PRO A 1 108 ? -7.517 -0.492 16.411 1.00 76.31 108 PRO A N 1
ATOM 795 C CA . PRO A 1 108 ? -6.744 -0.461 17.650 1.00 76.31 108 PRO A CA 1
ATOM 796 C C . PRO A 1 108 ? -7.559 0.072 18.841 1.00 76.31 108 PRO A C 1
ATOM 798 O O . PRO A 1 108 ? -7.191 -0.182 19.982 1.00 76.31 108 PRO A O 1
ATOM 801 N N . ASP A 1 109 ? -8.655 0.793 18.582 1.00 78.88 109 ASP A N 1
ATOM 802 C CA . ASP A 1 109 ? -9.499 1.469 19.575 1.00 78.88 109 ASP A CA 1
ATOM 803 C C . ASP A 1 109 ? -10.770 0.695 19.959 1.00 78.88 109 ASP A C 1
ATOM 805 O O . ASP A 1 109 ? -11.593 1.213 20.713 1.00 78.88 109 ASP A O 1
ATOM 809 N N . GLY A 1 110 ? -10.953 -0.530 19.461 1.00 80.00 110 GLY A N 1
ATOM 810 C CA . GLY A 1 110 ? -12.114 -1.349 19.796 1.00 80.00 110 GLY A CA 1
ATOM 811 C C . GLY A 1 110 ? -12.410 -2.436 18.773 1.00 80.00 110 GLY A C 1
ATOM 812 O O . GLY A 1 110 ? -11.558 -2.815 17.970 1.00 80.00 110 GLY A O 1
ATOM 813 N N . ASP A 1 111 ? -13.643 -2.932 18.805 1.00 83.81 111 ASP A N 1
ATOM 814 C CA . ASP A 1 111 ? -14.088 -4.008 17.927 1.00 83.81 111 ASP A CA 1
ATOM 815 C C . ASP A 1 111 ? -14.301 -3.535 16.484 1.00 83.81 111 ASP A C 1
ATOM 817 O O . ASP A 1 111 ? -14.705 -2.401 16.213 1.00 83.81 111 ASP A O 1
ATOM 821 N N . LEU A 1 112 ? -14.065 -4.441 15.533 1.00 75.25 112 LEU A N 1
ATOM 822 C CA . LEU A 1 112 ? -14.377 -4.210 14.125 1.00 75.25 112 LEU A CA 1
ATOM 823 C C . LEU A 1 112 ? -15.886 -4.071 13.913 1.00 75.25 112 LEU A C 1
ATOM 825 O O . LEU A 1 112 ? -16.671 -4.913 14.347 1.00 75.25 112 LEU A O 1
ATOM 829 N N . THR A 1 113 ? -16.286 -3.062 13.144 1.00 81.19 113 THR A N 1
ATOM 830 C CA . THR A 1 113 ? -17.674 -2.893 12.709 1.00 81.19 113 THR A CA 1
ATOM 831 C C . THR A 1 113 ? -17.869 -3.387 11.274 1.00 81.19 113 THR A C 1
ATOM 833 O O . THR A 1 113 ? -16.935 -3.449 10.470 1.00 81.19 113 THR A O 1
ATOM 836 N N . THR A 1 114 ? -19.115 -3.666 10.886 1.00 75.56 114 THR A N 1
ATOM 837 C CA . THR A 1 114 ? -19.458 -3.990 9.489 1.00 75.56 114 THR A CA 1
ATOM 838 C C . THR A 1 114 ? -19.062 -2.869 8.520 1.00 75.56 114 THR A C 1
ATOM 840 O O . THR A 1 114 ? -18.671 -3.135 7.381 1.00 75.56 114 THR A O 1
ATOM 843 N N . ALA A 1 115 ? -19.113 -1.607 8.960 1.00 78.25 115 ALA A N 1
ATOM 844 C CA . ALA A 1 115 ? -18.708 -0.465 8.146 1.00 78.25 115 ALA A CA 1
ATOM 845 C C . ALA A 1 115 ? -17.200 -0.481 7.844 1.00 78.25 115 ALA A C 1
ATOM 847 O O . ALA A 1 115 ? -16.794 -0.133 6.736 1.00 78.25 115 ALA A O 1
ATOM 848 N N . ASP A 1 116 ? -16.361 -0.939 8.776 1.00 76.06 116 ASP A N 1
ATOM 849 C CA . ASP A 1 116 ? -14.912 -1.028 8.557 1.00 76.06 116 ASP A CA 1
ATOM 850 C C . ASP A 1 116 ? -14.551 -2.036 7.459 1.00 76.06 116 ASP A C 1
ATOM 852 O O . ASP A 1 116 ? -13.599 -1.829 6.701 1.00 76.06 116 ASP A O 1
ATOM 856 N N . LEU A 1 117 ? -15.330 -3.111 7.336 1.00 71.81 117 LEU A N 1
ATOM 857 C CA . LEU A 1 117 ? -15.108 -4.157 6.338 1.00 71.81 117 LEU A CA 1
ATOM 858 C C . LEU A 1 117 ? -15.687 -3.797 4.964 1.00 71.81 117 LEU A C 1
ATOM 860 O O . LEU A 1 117 ? -15.117 -4.167 3.941 1.00 71.81 117 LEU A O 1
ATOM 864 N N . THR A 1 118 ? -16.798 -3.061 4.931 1.00 69.75 118 THR A N 1
ATOM 865 C CA . THR A 1 118 ? -17.524 -2.738 3.689 1.00 69.75 118 THR A CA 1
ATOM 866 C C . THR A 1 118 ? -17.092 -1.421 3.044 1.00 69.75 118 THR A C 1
ATOM 868 O O . THR A 1 118 ? -17.281 -1.233 1.842 1.00 69.75 118 THR A O 1
ATOM 871 N N . ARG A 1 119 ? -16.467 -0.505 3.797 1.00 75.75 119 ARG A N 1
ATOM 872 C CA . ARG A 1 119 ? -15.911 0.735 3.237 1.00 75.75 119 ARG A CA 1
ATOM 873 C C . ARG A 1 119 ? -14.817 0.434 2.212 1.00 75.75 119 ARG A C 1
ATOM 875 O O . ARG A 1 119 ? -13.862 -0.293 2.491 1.00 75.75 119 ARG A O 1
ATOM 882 N N . GLY A 1 120 ? -14.921 1.074 1.048 1.00 75.50 120 GLY A N 1
ATOM 883 C CA . GLY A 1 120 ? -13.997 0.894 -0.070 1.00 75.50 120 GLY A CA 1
ATOM 884 C C . GLY A 1 120 ? -12.520 1.081 0.299 1.00 75.50 120 GLY A C 1
ATOM 885 O O . GLY A 1 120 ? -12.157 1.836 1.207 1.00 75.50 120 GLY A O 1
ATOM 886 N N . ILE A 1 121 ? -11.658 0.375 -0.433 1.00 81.19 121 ILE A N 1
ATOM 887 C CA . ILE A 1 121 ? -10.203 0.390 -0.260 1.00 81.19 121 ILE A CA 1
ATOM 888 C C . ILE A 1 121 ? -9.573 0.836 -1.577 1.00 81.19 121 ILE A C 1
ATOM 890 O O . ILE A 1 121 ? -9.757 0.205 -2.618 1.00 81.19 121 ILE A O 1
ATOM 894 N N . ARG A 1 122 ? -8.796 1.921 -1.537 1.00 81.75 122 ARG A N 1
ATOM 895 C CA . ARG A 1 122 ? -8.154 2.516 -2.721 1.00 81.75 122 ARG A CA 1
ATOM 896 C C . ARG A 1 122 ? -6.808 1.846 -3.014 1.00 81.75 122 ARG A C 1
ATOM 898 O O . ARG A 1 122 ? -5.784 2.512 -3.11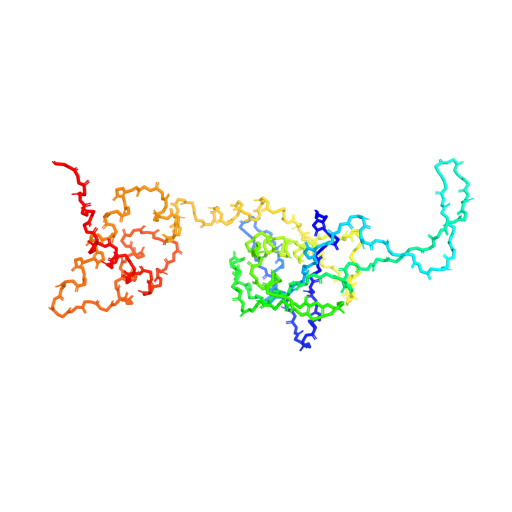9 1.00 81.75 122 ARG A O 1
ATOM 905 N N . LEU A 1 123 ? -6.810 0.512 -3.134 1.00 80.56 123 LEU A N 1
ATOM 906 C CA . LEU A 1 123 ? -5.593 -0.315 -3.207 1.00 80.56 123 LEU A CA 1
ATOM 907 C C . LEU A 1 123 ? -4.603 0.162 -4.270 1.00 80.56 123 LEU A C 1
ATOM 909 O O . LEU A 1 123 ? -3.418 0.267 -3.987 1.00 80.56 123 LEU A O 1
ATOM 913 N N . LYS A 1 124 ? -5.083 0.492 -5.474 1.00 78.56 124 LYS A N 1
ATOM 914 C CA . LYS A 1 124 ? -4.216 0.958 -6.563 1.00 78.56 124 LYS A CA 1
ATOM 915 C C . LYS A 1 124 ? -3.434 2.213 -6.164 1.00 78.56 124 LYS A C 1
ATOM 917 O O . LYS A 1 124 ? -2.216 2.233 -6.300 1.00 78.56 124 LYS A O 1
ATOM 922 N N . GLU A 1 125 ? -4.133 3.226 -5.657 1.00 80.19 125 GLU A N 1
ATOM 923 C CA . GLU A 1 125 ? -3.530 4.497 -5.242 1.00 80.19 125 GLU A CA 1
ATOM 924 C C . GLU A 1 125 ? -2.560 4.288 -4.079 1.00 80.19 125 GLU A C 1
ATOM 926 O O . GLU A 1 125 ? -1.441 4.794 -4.099 1.00 80.19 125 GLU A O 1
ATOM 931 N N . TRP A 1 126 ? -2.964 3.501 -3.080 1.00 86.12 126 TRP A N 1
ATOM 932 C CA . TRP A 1 126 ? -2.140 3.261 -1.900 1.00 86.12 126 TRP A CA 1
ATOM 933 C C . TRP A 1 126 ? -0.888 2.445 -2.217 1.00 86.12 126 TRP A C 1
ATOM 935 O O . TRP A 1 126 ? 0.183 2.795 -1.737 1.00 86.12 126 TRP A O 1
ATOM 945 N N . CYS A 1 127 ? -0.981 1.419 -3.067 1.00 86.19 127 CYS A N 1
ATOM 946 C CA . CYS A 1 127 ? 0.183 0.658 -3.521 1.00 86.19 127 CYS A CA 1
ATOM 947 C C . CYS A 1 127 ? 1.157 1.536 -4.315 1.00 86.19 127 CYS A C 1
ATOM 949 O O . CYS A 1 127 ? 2.361 1.464 -4.082 1.00 86.19 127 CYS A O 1
ATOM 951 N N . GLN A 1 128 ? 0.656 2.387 -5.217 1.00 82.50 128 GLN A N 1
ATOM 952 C CA . GLN A 1 128 ? 1.499 3.326 -5.966 1.00 82.50 128 GLN A CA 1
ATOM 953 C C . GLN A 1 128 ? 2.219 4.299 -5.029 1.00 82.50 128 GLN A C 1
ATOM 955 O O . GLN A 1 128 ? 3.420 4.527 -5.168 1.00 82.50 128 GLN A O 1
ATOM 960 N N . PHE A 1 129 ? 1.499 4.840 -4.047 1.00 80.25 129 PHE A N 1
ATOM 961 C CA . PHE A 1 129 ? 2.071 5.778 -3.094 1.00 80.25 129 PHE A CA 1
ATOM 962 C C . PHE A 1 129 ? 3.062 5.109 -2.129 1.00 80.25 129 PHE A C 1
ATOM 964 O O . PHE A 1 129 ? 4.129 5.658 -1.865 1.00 80.25 129 PHE A O 1
ATOM 971 N N . ALA A 1 130 ? 2.764 3.905 -1.641 1.00 85.50 130 ALA A N 1
ATOM 972 C CA . ALA A 1 130 ? 3.673 3.148 -0.787 1.00 85.50 130 ALA A CA 1
ATOM 973 C C . ALA A 1 130 ? 4.960 2.755 -1.528 1.00 85.50 130 ALA A C 1
ATOM 975 O O . ALA A 1 130 ? 6.052 2.904 -0.980 1.00 85.50 130 ALA A O 1
ATOM 976 N N . LEU A 1 131 ? 4.846 2.322 -2.789 1.00 86.19 131 LEU A N 1
ATOM 977 C CA . LEU A 1 131 ? 6.004 2.026 -3.632 1.00 86.19 131 LEU A CA 1
ATOM 978 C C . LEU A 1 131 ? 6.868 3.276 -3.844 1.00 86.19 131 LEU A C 1
ATOM 980 O O . LEU A 1 131 ? 8.088 3.203 -3.717 1.00 86.19 131 LEU A O 1
ATOM 984 N N . TYR A 1 132 ? 6.240 4.431 -4.085 1.00 79.31 132 TYR A N 1
ATOM 985 C CA . TYR A 1 132 ? 6.940 5.713 -4.166 1.00 79.31 132 TYR A CA 1
ATOM 986 C C . TYR A 1 132 ? 7.729 6.025 -2.887 1.00 79.31 132 TYR A C 1
ATOM 988 O O . TYR A 1 132 ? 8.909 6.362 -2.968 1.00 79.31 132 TYR A O 1
ATOM 996 N N . GLN A 1 133 ? 7.118 5.877 -1.707 1.00 76.88 133 GLN A N 1
ATOM 997 C CA . GLN A 1 133 ? 7.806 6.137 -0.435 1.00 76.88 133 GLN A CA 1
ATOM 998 C C . GLN A 1 133 ? 8.966 5.172 -0.187 1.00 76.88 133 GLN A C 1
ATOM 1000 O O . GLN A 1 133 ? 10.022 5.605 0.274 1.00 76.88 133 GLN A O 1
ATOM 1005 N N . TYR A 1 134 ? 8.799 3.892 -0.531 1.00 82.81 134 TYR A N 1
ATOM 1006 C CA . TYR A 1 134 ? 9.871 2.905 -0.426 1.00 82.81 134 TYR A CA 1
ATOM 1007 C C . TYR A 1 134 ? 11.073 3.310 -1.288 1.00 82.81 134 TYR A C 1
ATOM 1009 O O . TYR A 1 134 ? 12.184 3.443 -0.783 1.00 82.81 134 TYR A O 1
ATOM 1017 N N . VAL A 1 135 ? 10.845 3.579 -2.580 1.00 78.12 135 VAL A N 1
ATOM 1018 C CA . VAL A 1 135 ? 11.899 4.000 -3.519 1.00 78.12 135 VAL A CA 1
ATOM 1019 C C . VAL A 1 135 ? 12.551 5.306 -3.052 1.00 78.12 135 VAL A C 1
ATOM 1021 O O . VAL A 1 135 ? 13.776 5.445 -3.081 1.00 78.12 135 VAL A O 1
ATOM 1024 N N . ARG A 1 136 ? 11.748 6.267 -2.576 1.00 72.06 136 ARG A N 1
ATOM 1025 C CA . ARG A 1 136 ? 12.227 7.556 -2.060 1.00 72.06 136 ARG A CA 1
ATOM 1026 C C . ARG A 1 136 ? 13.194 7.389 -0.889 1.00 72.06 136 ARG A C 1
ATOM 1028 O O . ARG A 1 136 ? 14.198 8.091 -0.847 1.00 72.06 136 ARG A O 1
ATOM 1035 N N . ALA A 1 137 ? 12.934 6.456 0.023 1.00 70.81 137 ALA A N 1
ATOM 1036 C CA . ALA A 1 137 ? 13.779 6.243 1.195 1.00 70.81 137 ALA A CA 1
ATOM 1037 C C . ALA A 1 137 ? 15.208 5.772 0.866 1.00 70.81 137 ALA A C 1
ATOM 1039 O O . ALA A 1 137 ? 16.117 6.004 1.661 1.00 70.81 137 ALA A O 1
ATOM 1040 N N . PHE A 1 138 ? 15.415 5.149 -0.299 1.00 66.94 138 PHE A N 1
ATOM 1041 C CA . PHE A 1 138 ? 16.737 4.723 -0.778 1.00 66.94 138 PHE A CA 1
ATOM 1042 C C . PHE A 1 138 ? 17.388 5.699 -1.762 1.00 66.94 138 PHE A C 1
ATOM 1044 O O . PHE A 1 138 ? 18.545 5.518 -2.123 1.00 66.94 138 PHE A O 1
ATOM 1051 N N . THR A 1 139 ? 16.656 6.712 -2.222 1.00 57.22 139 THR A N 1
ATOM 1052 C CA . THR A 1 139 ? 17.103 7.631 -3.282 1.00 57.22 139 THR A CA 1
ATOM 1053 C C . THR A 1 139 ? 17.295 9.069 -2.790 1.00 57.22 139 THR A C 1
ATOM 1055 O O . THR A 1 139 ? 17.999 9.850 -3.417 1.00 57.22 139 THR A O 1
ATOM 1058 N N . VAL A 1 140 ? 16.701 9.451 -1.658 1.00 51.06 140 VAL A N 1
ATOM 1059 C CA . VAL A 1 140 ? 16.827 10.791 -1.062 1.00 51.06 140 VAL A CA 1
ATOM 1060 C C . VAL A 1 140 ? 16.977 10.628 0.437 1.00 51.06 140 VAL A C 1
ATOM 1062 O O . VAL A 1 140 ? 16.275 9.799 1.000 1.00 51.06 140 VAL A O 1
ATOM 1065 N N . ASP A 1 141 ? 17.801 11.446 1.094 1.00 44.41 141 ASP A N 1
ATOM 1066 C CA . ASP A 1 141 ? 17.654 11.724 2.529 1.00 44.41 141 ASP A CA 1
ATOM 1067 C C . ASP A 1 141 ? 16.285 12.394 2.765 1.00 44.41 141 ASP A C 1
ATOM 1069 O O . ASP A 1 141 ? 16.140 13.592 2.495 1.00 44.41 141 ASP A O 1
ATOM 1073 N N . PRO A 1 142 ? 15.232 11.678 3.207 1.00 39.84 142 PRO A N 1
ATOM 1074 C CA . PRO A 1 142 ? 13.910 12.267 3.307 1.00 39.84 142 PRO A CA 1
ATOM 1075 C C . PRO A 1 142 ? 13.802 12.989 4.657 1.00 39.84 142 PRO A C 1
ATOM 1077 O O . PRO A 1 142 ? 14.059 12.371 5.693 1.00 39.84 142 PRO A O 1
ATOM 1080 N N . PRO A 1 143 ? 13.356 14.256 4.709 1.00 33.03 143 PRO A N 1
ATOM 1081 C CA . PRO A 1 143 ? 12.989 14.857 5.982 1.00 33.03 143 PRO A CA 1
ATOM 1082 C C . PRO A 1 143 ? 11.823 14.067 6.598 1.00 33.03 143 PRO A C 1
ATOM 1084 O O . PRO A 1 143 ? 10.783 13.888 5.960 1.00 33.03 143 PRO A O 1
ATOM 1087 N N . GLY A 1 144 ? 12.007 13.600 7.836 1.00 35.22 144 GLY A N 1
ATOM 1088 C CA . GLY A 1 144 ? 10.930 13.084 8.688 1.00 35.22 144 GLY A CA 1
ATOM 1089 C C . GLY A 1 144 ? 10.633 11.581 8.629 1.00 35.22 144 GLY A C 1
ATOM 1090 O O . GLY A 1 144 ? 9.612 11.176 9.176 1.00 35.22 144 GLY A O 1
ATOM 1091 N N . ILE A 1 145 ? 11.484 10.748 8.016 1.00 36.03 145 ILE A N 1
ATOM 1092 C CA . ILE A 1 145 ? 11.372 9.280 8.117 1.00 36.03 145 ILE A CA 1
ATOM 1093 C C . ILE A 1 145 ? 12.531 8.759 8.965 1.00 36.03 145 ILE A C 1
ATOM 1095 O O . ILE A 1 145 ? 13.690 8.874 8.571 1.00 36.03 145 ILE A O 1
ATOM 1099 N N . THR A 1 146 ? 12.226 8.166 10.120 1.00 32.69 146 THR A N 1
ATOM 1100 C CA . THR A 1 146 ? 13.206 7.422 10.919 1.00 32.69 146 THR A CA 1
ATOM 1101 C C . THR A 1 146 ? 13.533 6.126 10.179 1.00 32.69 146 THR A C 1
ATOM 1103 O O . THR A 1 146 ? 12.831 5.126 10.302 1.00 32.69 146 THR A O 1
ATOM 1106 N N . VAL A 1 147 ? 14.562 6.167 9.334 1.00 36.56 147 VAL A N 1
ATOM 1107 C CA . VAL A 1 147 ? 15.165 4.967 8.750 1.00 36.56 147 VAL A CA 1
ATOM 1108 C C . VAL A 1 147 ? 16.203 4.479 9.752 1.00 36.56 147 VAL A C 1
ATOM 1110 O O . VAL A 1 147 ? 17.177 5.186 10.003 1.00 36.56 147 VAL A O 1
ATOM 1113 N N . ASP A 1 148 ? 15.998 3.295 10.326 1.00 33.41 148 ASP A N 1
ATOM 1114 C CA . ASP A 1 148 ? 17.058 2.608 11.063 1.00 33.41 148 ASP A CA 1
ATOM 1115 C C . ASP A 1 148 ? 18.106 2.153 10.036 1.00 33.41 148 ASP A C 1
ATOM 1117 O O . ASP A 1 148 ? 17.911 1.189 9.287 1.00 33.41 148 ASP A O 1
ATOM 1121 N N . ARG A 1 149 ? 19.142 2.978 9.857 1.00 38.34 149 ARG A N 1
ATOM 1122 C CA . ARG A 1 149 ? 20.166 2.800 8.826 1.00 38.34 149 ARG A CA 1
ATOM 1123 C C . ARG A 1 149 ? 21.276 1.906 9.361 1.00 38.34 149 ARG A C 1
ATOM 1125 O O . ARG A 1 149 ? 22.040 2.315 10.229 1.00 38.34 149 ARG A O 1
ATOM 1132 N N . GLY A 1 150 ? 21.445 0.739 8.740 1.00 32.41 150 GLY A N 1
ATOM 1133 C CA . GLY A 1 150 ? 22.776 0.141 8.617 1.00 32.41 150 GLY A CA 1
ATOM 1134 C C . GLY A 1 150 ? 23.718 1.085 7.843 1.00 32.41 150 GLY A C 1
ATOM 1135 O O . GLY A 1 150 ? 23.247 1.975 7.128 1.00 32.41 150 GLY A O 1
ATOM 1136 N N . PRO A 1 151 ? 25.045 0.950 7.992 1.00 28.34 151 PRO A N 1
ATOM 1137 C CA . PRO A 1 151 ? 25.988 1.961 7.535 1.00 28.34 151 PRO A CA 1
ATOM 1138 C C . PRO A 1 151 ? 26.049 2.026 5.997 1.00 28.34 151 PRO A C 1
ATOM 1140 O O . PRO A 1 151 ? 26.238 1.007 5.340 1.00 28.34 151 PRO A O 1
ATOM 1143 N N . ASN A 1 152 ? 25.972 3.257 5.477 1.00 35.53 152 ASN A N 1
ATOM 1144 C CA . ASN A 1 152 ? 26.204 3.737 4.100 1.00 35.53 152 ASN A CA 1
ATOM 1145 C C . ASN A 1 152 ? 25.026 3.742 3.096 1.00 35.53 152 ASN A C 1
ATOM 1147 O O . ASN A 1 152 ? 24.640 2.697 2.576 1.00 35.53 152 ASN A O 1
ATOM 1151 N N . PRO A 1 153 ? 24.530 4.933 2.691 1.00 39.03 153 PRO A N 1
ATOM 1152 C CA . PRO A 1 153 ? 23.786 5.096 1.443 1.00 39.03 153 PRO A CA 1
ATOM 1153 C C . PRO A 1 153 ? 24.728 5.078 0.221 1.00 39.03 153 PRO A C 1
ATOM 1155 O O . PRO A 1 153 ? 25.795 5.692 0.233 1.00 39.03 153 PRO A O 1
ATOM 1158 N N . HIS A 1 154 ? 24.322 4.392 -0.853 1.00 34.81 154 HIS A N 1
ATOM 1159 C CA . HIS A 1 154 ? 25.027 4.399 -2.139 1.00 34.81 154 HIS A CA 1
ATOM 1160 C C . HIS A 1 154 ? 24.754 5.712 -2.905 1.00 34.81 154 HIS A C 1
ATOM 1162 O O . HIS A 1 154 ? 23.587 6.042 -3.134 1.00 34.81 154 HIS A O 1
ATOM 1168 N N . PRO A 1 155 ? 25.783 6.463 -3.338 1.00 31.61 155 PRO A N 1
ATOM 1169 C CA . PRO A 1 155 ? 25.591 7.685 -4.116 1.00 31.61 155 PRO A CA 1
ATOM 1170 C C . PRO A 1 155 ? 25.101 7.371 -5.543 1.00 31.61 155 PRO A C 1
ATOM 1172 O O . PRO A 1 155 ? 25.688 6.534 -6.224 1.00 31.61 155 PRO A O 1
ATOM 1175 N N . GLY A 1 156 ? 24.047 8.062 -6.007 1.00 36.34 156 GLY A N 1
ATOM 1176 C CA . GLY A 1 156 ? 23.600 8.047 -7.416 1.00 36.34 156 GLY A CA 1
ATOM 1177 C C . GLY A 1 156 ? 22.133 7.679 -7.686 1.00 36.34 156 GLY A C 1
ATOM 1178 O O . GLY A 1 156 ? 21.712 7.655 -8.839 1.00 36.34 156 GLY A O 1
ATOM 1179 N N . LEU A 1 157 ? 21.333 7.401 -6.658 1.00 39.88 157 LEU A N 1
ATOM 1180 C CA . LEU A 1 157 ? 19.932 7.000 -6.806 1.00 39.88 157 LEU A CA 1
ATOM 1181 C C . LEU A 1 157 ? 19.006 8.233 -6.878 1.00 39.88 157 LEU A C 1
ATOM 1183 O O . LEU A 1 157 ? 19.006 9.043 -5.960 1.00 39.88 157 LEU A O 1
ATOM 1187 N N . ARG A 1 158 ? 18.198 8.389 -7.942 1.00 41.31 158 ARG A N 1
ATOM 1188 C CA . ARG A 1 158 ? 17.191 9.471 -8.053 1.00 41.31 158 ARG A CA 1
ATOM 1189 C C . ARG A 1 158 ? 15.789 8.959 -7.679 1.00 41.31 158 ARG A C 1
ATOM 1191 O O . ARG A 1 158 ? 15.379 7.916 -8.190 1.00 41.31 158 ARG A O 1
ATOM 1198 N N . PRO A 1 159 ? 15.014 9.692 -6.859 1.00 41.78 159 PRO A N 1
ATOM 1199 C CA . PRO A 1 159 ? 13.607 9.383 -6.614 1.00 41.78 159 PRO A CA 1
ATOM 1200 C C . PRO A 1 159 ? 12.790 9.585 -7.893 1.00 41.78 159 PRO A C 1
ATOM 1202 O O . PRO A 1 159 ? 12.843 10.650 -8.508 1.00 41.78 159 PRO A O 1
ATOM 1205 N N . LEU A 1 160 ? 11.991 8.590 -8.267 1.00 43.03 160 LEU A N 1
ATOM 1206 C CA . LEU A 1 160 ? 10.995 8.741 -9.328 1.00 43.03 160 LEU A CA 1
ATOM 1207 C C . LEU A 1 160 ? 9.702 9.246 -8.716 1.00 43.03 160 LEU A C 1
ATOM 1209 O O . LEU A 1 160 ? 9.211 8.638 -7.776 1.00 43.03 160 LEU A O 1
ATOM 1213 N N . THR A 1 161 ? 9.137 10.324 -9.241 1.00 41.88 161 THR A N 1
ATOM 1214 C CA . THR A 1 161 ? 7.800 10.801 -8.872 1.00 41.88 161 THR A CA 1
ATOM 1215 C C . THR A 1 161 ? 6.717 9.774 -9.246 1.00 41.88 161 THR A C 1
ATOM 1217 O O . THR A 1 161 ? 6.921 8.960 -10.151 1.00 41.88 161 THR A O 1
ATOM 1220 N N . PRO A 1 162 ? 5.528 9.803 -8.610 1.00 37.75 162 PRO A N 1
ATOM 1221 C CA . PRO A 1 162 ? 4.411 8.931 -8.991 1.00 37.75 162 PRO A CA 1
ATOM 1222 C C . PRO A 1 162 ? 4.037 9.037 -10.480 1.00 37.75 162 PRO A C 1
ATOM 1224 O O . PRO A 1 162 ? 3.654 8.043 -11.097 1.00 37.75 162 PRO A O 1
ATOM 1227 N N . THR A 1 163 ? 4.199 10.228 -11.064 1.00 37.91 163 THR A N 1
ATOM 1228 C CA . THR A 1 163 ? 4.008 10.488 -12.495 1.00 37.91 163 THR A CA 1
ATOM 1229 C C . THR A 1 163 ? 5.076 9.796 -13.337 1.00 37.91 163 THR A C 1
ATOM 1231 O O . THR A 1 163 ? 4.721 9.085 -14.267 1.00 37.91 163 THR A O 1
ATOM 1234 N N . GLU A 1 164 ? 6.357 9.891 -12.970 1.00 43.66 164 GLU A N 1
ATOM 1235 C CA . GLU A 1 164 ? 7.457 9.227 -13.690 1.00 43.66 164 GLU A CA 1
ATOM 1236 C C . GLU A 1 164 ? 7.370 7.695 -13.610 1.00 43.66 164 GLU A C 1
ATOM 1238 O O . GLU A 1 164 ? 7.687 7.002 -14.575 1.00 43.66 164 GLU A O 1
ATOM 1243 N N . VAL A 1 165 ? 6.890 7.139 -12.492 1.00 43.66 165 VAL A N 1
ATOM 1244 C CA . VAL A 1 165 ? 6.601 5.699 -12.382 1.00 43.66 165 VAL A CA 1
ATOM 1245 C C . VAL A 1 165 ? 5.447 5.311 -13.312 1.00 43.66 165 VAL A C 1
ATOM 1247 O O . VAL A 1 165 ? 5.560 4.345 -14.064 1.00 43.66 165 VAL A O 1
ATOM 1250 N N . ALA A 1 166 ? 4.350 6.075 -13.312 1.00 40.72 166 ALA A N 1
ATOM 1251 C CA . ALA A 1 166 ? 3.209 5.826 -14.193 1.00 40.72 166 ALA A CA 1
ATOM 1252 C C . ALA A 1 166 ? 3.565 5.983 -15.683 1.00 40.72 166 ALA A C 1
ATOM 1254 O O . ALA A 1 166 ? 3.090 5.211 -16.514 1.00 40.72 166 ALA A O 1
ATOM 1255 N N . GLU A 1 167 ? 4.412 6.950 -16.025 1.00 44.59 167 GLU A N 1
ATOM 1256 C CA . GLU A 1 167 ? 4.925 7.168 -17.377 1.00 44.59 167 GLU A CA 1
ATOM 1257 C C . GLU A 1 167 ? 5.879 6.061 -17.805 1.00 44.59 167 GLU A C 1
ATOM 1259 O O . GLU A 1 167 ? 5.774 5.603 -18.935 1.00 44.59 167 GLU A O 1
ATOM 1264 N N . ARG A 1 168 ? 6.728 5.540 -16.913 1.00 48.84 168 ARG A N 1
ATOM 1265 C CA . ARG A 1 168 ? 7.585 4.380 -17.209 1.00 48.84 168 ARG A CA 1
ATOM 1266 C C . ARG A 1 168 ? 6.790 3.091 -17.406 1.00 48.84 168 ARG A C 1
ATOM 1268 O O . ARG A 1 168 ? 7.115 2.323 -18.307 1.00 48.84 168 ARG A O 1
ATOM 1275 N N . VAL A 1 169 ? 5.709 2.890 -16.648 1.00 41.81 169 VAL A N 1
ATOM 1276 C CA . VAL A 1 169 ? 4.753 1.790 -16.878 1.00 41.81 169 VAL A CA 1
ATOM 1277 C C . VAL A 1 169 ? 4.092 1.917 -18.256 1.00 41.81 169 VAL A C 1
ATOM 1279 O O . VAL A 1 169 ? 3.991 0.928 -18.977 1.00 41.81 169 VAL A O 1
ATOM 1282 N N . ARG A 1 170 ? 3.695 3.131 -18.665 1.00 39.53 170 ARG A N 1
ATOM 1283 C CA . ARG A 1 170 ? 3.145 3.385 -20.011 1.00 39.53 170 ARG A CA 1
ATOM 1284 C C . ARG A 1 170 ? 4.201 3.257 -21.116 1.00 39.53 170 ARG A C 1
ATOM 1286 O O . ARG A 1 170 ? 3.891 2.750 -22.186 1.00 39.53 170 ARG A O 1
ATOM 1293 N N . ALA A 1 171 ? 5.435 3.688 -20.864 1.00 46.25 171 ALA A N 1
ATOM 1294 C CA . ALA A 1 171 ? 6.533 3.694 -21.831 1.00 46.25 171 ALA A CA 1
ATOM 1295 C C . ALA A 1 171 ? 7.132 2.302 -22.076 1.00 46.25 171 ALA A C 1
ATOM 1297 O O . ALA A 1 171 ? 7.675 2.061 -23.148 1.00 46.25 171 ALA A O 1
ATOM 1298 N N . LYS A 1 172 ? 7.010 1.371 -21.121 1.00 41.78 172 LYS A N 1
ATOM 1299 C CA . LYS A 1 172 ? 7.390 -0.038 -21.309 1.00 41.78 172 LYS A CA 1
ATOM 1300 C C . LYS A 1 172 ? 6.419 -0.794 -22.234 1.00 41.78 172 LYS A C 1
ATOM 1302 O O . LYS A 1 172 ? 6.799 -1.806 -22.815 1.00 41.78 172 LYS A O 1
ATOM 1307 N N . HIS A 1 173 ? 5.195 -0.285 -22.408 1.00 40.88 173 HIS A N 1
ATOM 1308 C CA . HIS A 1 173 ? 4.148 -0.878 -23.247 1.00 40.88 173 HIS A CA 1
ATOM 1309 C C . HIS A 1 173 ? 3.434 0.186 -24.106 1.00 40.88 173 HIS A C 1
ATOM 1311 O O . HIS A 1 173 ? 2.232 0.416 -23.929 1.00 40.88 173 HIS A O 1
ATOM 1317 N N . PRO A 1 174 ? 4.141 0.861 -25.035 1.00 37.47 174 PRO A N 1
ATOM 1318 C CA . PRO A 1 174 ? 3.523 1.873 -25.881 1.00 37.47 174 PRO A CA 1
ATOM 1319 C C . PRO A 1 174 ? 2.458 1.205 -26.763 1.00 37.47 174 PRO A C 1
ATOM 1321 O O . PRO A 1 174 ? 2.770 0.373 -27.607 1.00 37.47 174 PRO A O 1
ATOM 1324 N N . GLY A 1 175 ? 1.186 1.533 -26.523 1.00 42.66 175 GLY A N 1
ATOM 1325 C CA . GLY A 1 175 ? 0.046 1.057 -27.317 1.00 42.66 175 GLY A CA 1
ATOM 1326 C C . GLY A 1 175 ? -0.677 -0.202 -26.818 1.00 42.66 175 GLY A C 1
ATOM 1327 O O . GLY A 1 175 ? -1.771 -0.467 -27.309 1.00 42.66 175 GLY A O 1
ATOM 1328 N N . LYS A 1 176 ? -0.166 -0.943 -25.820 1.00 42.03 176 LYS A N 1
ATOM 1329 C CA . LYS A 1 176 ? -0.825 -2.181 -25.349 1.00 42.03 176 LYS A CA 1
ATOM 1330 C C . LYS A 1 176 ? -1.750 -1.923 -24.160 1.00 42.03 176 LYS A C 1
ATOM 1332 O O . LYS A 1 176 ? -1.333 -1.423 -23.116 1.00 42.03 176 LYS A O 1
ATOM 1337 N N . ARG A 1 177 ? -3.036 -2.245 -24.328 1.00 53.16 177 ARG A N 1
ATOM 1338 C CA . ARG A 1 177 ? -4.074 -2.134 -23.292 1.00 53.16 177 ARG A CA 1
ATOM 1339 C C . ARG A 1 177 ? -4.223 -3.483 -22.600 1.00 53.16 177 ARG A C 1
ATOM 1341 O O . ARG A 1 177 ? -4.461 -4.485 -23.266 1.00 53.16 177 ARG A O 1
ATOM 1348 N N . GLY A 1 178 ? -4.157 -3.521 -21.272 1.00 49.22 178 GLY A N 1
ATOM 1349 C CA . GLY A 1 178 ? -4.433 -4.774 -20.574 1.00 49.22 178 GLY A CA 1
ATOM 1350 C C . GLY A 1 178 ? -5.871 -5.243 -20.699 1.00 49.22 178 GLY A C 1
ATOM 1351 O O . GLY A 1 178 ? -6.729 -4.437 -21.044 1.00 49.22 178 GLY A O 1
ATOM 1352 N N . PRO A 1 179 ? -6.191 -6.508 -20.370 1.00 50.38 179 PRO A N 1
ATOM 1353 C CA . PRO A 1 179 ? -7.481 -7.122 -20.684 1.00 50.38 179 PRO A CA 1
ATOM 1354 C C . PRO A 1 179 ? -8.693 -6.276 -20.269 1.00 50.38 179 PRO A C 1
ATOM 1356 O O . PRO A 1 179 ? -9.640 -6.131 -21.025 1.00 50.38 179 PRO A O 1
ATOM 1359 N N . ARG A 1 180 ? -8.652 -5.618 -19.100 1.00 53.53 180 ARG A N 1
ATOM 1360 C CA . ARG A 1 180 ? -9.725 -4.697 -18.668 1.00 53.53 180 ARG A CA 1
ATOM 1361 C C . ARG A 1 180 ? -9.727 -3.347 -19.393 1.00 53.53 180 ARG A C 1
ATOM 1363 O O . ARG A 1 180 ? -10.788 -2.763 -19.555 1.00 53.53 180 ARG A O 1
ATOM 1370 N N . GLY A 1 181 ? -8.561 -2.842 -19.787 1.00 54.16 181 GLY A N 1
ATOM 1371 C CA . GLY A 1 181 ? -8.429 -1.614 -20.576 1.00 54.16 181 GLY A CA 1
ATOM 1372 C C . GLY A 1 181 ? -8.771 -1.818 -22.054 1.00 54.16 181 GLY A C 1
ATOM 1373 O O . GLY A 1 181 ? -9.281 -0.898 -22.681 1.00 54.16 181 GLY A O 1
ATOM 1374 N N . PHE A 1 182 ? -8.547 -3.020 -22.592 1.00 56.78 182 PHE A N 1
ATOM 1375 C CA . PHE A 1 182 ? -8.998 -3.437 -23.918 1.00 56.78 182 PHE A CA 1
ATOM 1376 C C . PHE A 1 182 ? -10.530 -3.534 -23.945 1.00 56.78 182 PHE A C 1
ATOM 1378 O O . PHE A 1 182 ? -11.179 -2.875 -24.750 1.00 56.78 182 PHE A O 1
ATOM 1385 N N . LEU A 1 183 ? -11.118 -4.226 -22.959 1.00 56.94 183 LEU A N 1
ATOM 1386 C CA . LEU A 1 183 ? -12.572 -4.385 -22.810 1.00 56.94 183 LEU A CA 1
ATOM 1387 C C . LEU A 1 183 ? -13.341 -3.083 -22.512 1.00 56.94 183 LEU A C 1
ATOM 1389 O O . LEU A 1 183 ? -14.554 -3.048 -22.689 1.00 56.94 183 LEU A O 1
ATOM 1393 N N . GLY A 1 184 ? -12.672 -2.035 -22.024 1.00 53.09 184 GLY A N 1
ATOM 1394 C CA . GLY A 1 184 ? -13.288 -0.738 -21.712 1.00 53.09 184 GLY A CA 1
ATOM 1395 C C . GLY A 1 184 ? -13.020 0.360 -22.744 1.00 53.09 184 GLY A C 1
ATOM 1396 O O . GLY A 1 184 ? -13.387 1.504 -22.494 1.00 53.09 184 GLY A O 1
ATOM 1397 N N . GLY A 1 185 ? -12.322 0.043 -23.838 1.00 62.03 185 GLY A N 1
ATOM 1398 C CA . GLY A 1 185 ? -11.833 1.031 -24.799 1.00 62.03 185 GL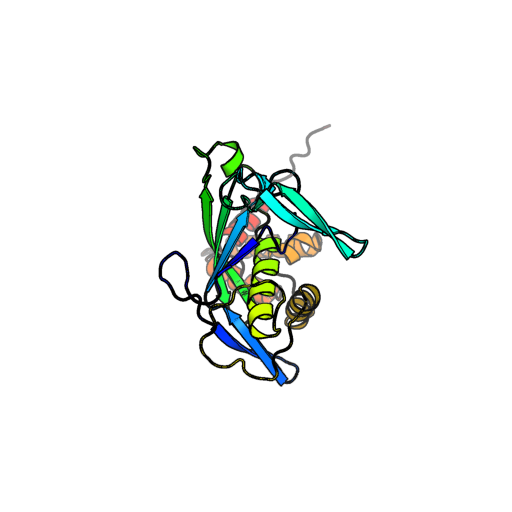Y A CA 1
ATOM 1399 C C . GLY A 1 185 ? -12.744 1.232 -26.009 1.00 62.03 185 GLY A C 1
ATOM 1400 O O . GLY A 1 185 ? -13.240 2.333 -26.216 1.00 62.03 185 GLY A O 1
ATOM 1401 N N . ASP A 1 186 ? -12.928 0.185 -26.815 1.00 69.19 186 ASP A N 1
ATOM 1402 C CA . ASP A 1 186 ? -13.699 0.218 -28.064 1.00 69.19 186 ASP A CA 1
ATOM 1403 C C . ASP A 1 186 ? -14.761 -0.903 -28.053 1.00 69.19 186 ASP A C 1
ATOM 1405 O O . ASP A 1 186 ? -14.397 -2.081 -27.946 1.00 69.19 186 ASP A O 1
ATOM 1409 N N . PRO A 1 187 ? -16.066 -0.573 -28.138 1.00 69.81 187 PRO A N 1
ATOM 1410 C CA . PRO A 1 187 ? -17.144 -1.558 -28.182 1.00 69.81 187 PRO A CA 1
ATOM 1411 C C . PRO A 1 187 ? -17.019 -2.574 -29.326 1.00 69.81 187 PRO A C 1
ATOM 1413 O O . PRO A 1 187 ? -17.359 -3.739 -29.125 1.00 69.81 187 PRO A O 1
ATOM 1416 N N . ALA A 1 188 ? -16.499 -2.172 -30.491 1.00 72.94 188 ALA A N 1
ATOM 1417 C CA . ALA A 1 188 ? -16.358 -3.062 -31.644 1.00 72.94 188 ALA A CA 1
ATOM 1418 C C . ALA A 1 188 ? -15.266 -4.117 -31.408 1.00 72.94 188 ALA A C 1
ATOM 1420 O O . ALA A 1 188 ? -15.493 -5.308 -31.609 1.00 72.94 188 ALA A O 1
ATOM 1421 N N . GLN A 1 189 ? -14.113 -3.697 -30.878 1.00 73.25 189 GLN A N 1
ATOM 1422 C CA . GLN A 1 189 ? -13.021 -4.606 -30.503 1.00 73.25 189 GLN A CA 1
ATOM 1423 C C . GLN A 1 189 ? -13.418 -5.544 -29.358 1.00 73.25 189 GLN A C 1
ATOM 1425 O O . GLN A 1 189 ? -13.007 -6.705 -29.315 1.00 73.25 189 GLN A O 1
ATOM 1430 N N . ARG A 1 190 ? -14.238 -5.055 -28.419 1.00 75.81 190 ARG A N 1
ATOM 1431 C CA . ARG A 1 190 ? -14.806 -5.890 -27.359 1.00 75.81 190 ARG A CA 1
ATOM 1432 C C . ARG A 1 190 ? -15.702 -6.983 -27.939 1.00 75.81 190 ARG A C 1
ATOM 1434 O O . ARG A 1 190 ? -15.578 -8.123 -27.500 1.00 75.81 190 ARG A O 1
ATOM 1441 N N . GLN A 1 191 ? -16.580 -6.645 -28.883 1.00 78.88 191 GLN A N 1
ATOM 1442 C CA . GLN A 1 191 ? -17.467 -7.624 -29.508 1.00 78.88 191 GLN A CA 1
ATOM 1443 C C . GLN A 1 191 ? -16.673 -8.659 -30.314 1.00 78.88 191 GLN A C 1
ATOM 1445 O O . GLN A 1 191 ? -16.889 -9.851 -30.129 1.00 78.88 191 GLN A O 1
ATOM 1450 N N . GLU A 1 192 ? -15.669 -8.233 -31.088 1.00 83.44 192 GLU A N 1
ATOM 1451 C CA . GLU A 1 192 ? -14.784 -9.146 -31.828 1.00 83.44 192 GLU A CA 1
ATOM 1452 C C . GLU A 1 192 ? -14.083 -10.155 -30.898 1.00 83.44 192 GLU A C 1
ATOM 1454 O O . GLU A 1 192 ? -13.981 -11.346 -31.200 1.00 83.44 192 GLU A O 1
ATOM 1459 N N . LEU A 1 193 ? -13.631 -9.699 -29.726 1.00 84.00 193 LEU A N 1
ATOM 1460 C CA . LEU A 1 193 ? -13.019 -10.562 -28.719 1.00 84.00 193 LEU A CA 1
ATOM 1461 C C . LEU A 1 193 ? -14.026 -11.537 -28.093 1.00 84.00 193 LEU A C 1
ATOM 1463 O O . LEU A 1 193 ? -13.677 -12.695 -27.845 1.00 84.00 193 LEU A O 1
ATOM 1467 N N . VAL A 1 194 ? -15.264 -11.099 -27.844 1.00 84.00 194 VAL A N 1
ATOM 1468 C CA . VAL A 1 194 ? -16.350 -11.964 -27.357 1.00 84.00 194 VAL A CA 1
ATOM 1469 C C . VAL A 1 194 ? -16.675 -13.044 -28.392 1.00 84.00 194 VAL A C 1
ATOM 1471 O O . VAL A 1 194 ? -16.647 -14.227 -28.049 1.00 84.00 194 VAL A O 1
ATOM 1474 N N . ASP A 1 195 ? -16.874 -12.668 -29.654 1.00 86.88 195 ASP A N 1
ATOM 1475 C CA . ASP A 1 195 ? -17.187 -13.588 -30.754 1.00 86.88 195 ASP A CA 1
ATOM 1476 C C . ASP A 1 195 ? -16.060 -14.609 -30.971 1.00 86.88 195 ASP A C 1
ATOM 1478 O O . ASP A 1 195 ? -16.298 -15.808 -31.166 1.00 86.88 195 ASP A O 1
ATOM 1482 N N . TYR A 1 196 ? -14.805 -14.166 -30.853 1.00 89.19 196 TYR A N 1
ATOM 1483 C CA . TYR A 1 196 ? -13.649 -15.056 -30.885 1.00 89.19 196 TYR A CA 1
ATOM 1484 C C . TYR A 1 196 ? -13.671 -16.065 -29.727 1.00 89.19 196 TYR A C 1
ATOM 1486 O O . TYR A 1 196 ? -13.499 -17.264 -29.937 1.00 89.19 196 TYR A O 1
ATOM 1494 N N . CYS A 1 197 ? -13.937 -15.619 -28.497 1.00 86.75 197 CYS A N 1
ATOM 1495 C CA . CYS A 1 197 ? -14.018 -16.527 -27.352 1.00 86.75 197 CYS A CA 1
ATOM 1496 C C . CYS A 1 197 ? -15.164 -17.542 -27.501 1.00 86.75 197 CYS A C 1
AT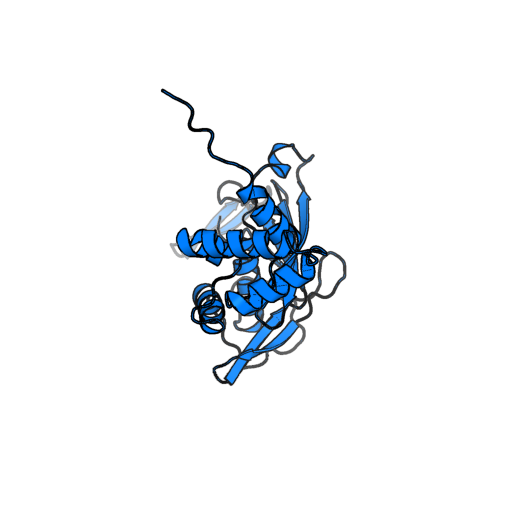OM 1498 O O . CYS A 1 197 ? -14.980 -18.718 -27.184 1.00 86.75 197 CYS A O 1
ATOM 1500 N N . VAL A 1 198 ? -16.329 -17.111 -27.995 1.00 87.25 198 VAL A N 1
ATOM 1501 C CA . VAL A 1 198 ? -17.502 -17.973 -28.218 1.00 87.25 198 VAL A CA 1
ATOM 1502 C C . VAL A 1 198 ? -17.222 -19.008 -29.307 1.00 87.25 198 VAL A C 1
ATOM 1504 O O . VAL A 1 198 ? -17.443 -20.198 -29.084 1.00 87.25 198 VAL A O 1
ATOM 1507 N N . SER A 1 199 ? -16.668 -18.591 -30.449 1.00 89.19 199 SER A N 1
ATOM 1508 C CA . SER A 1 199 ? -16.360 -19.499 -31.564 1.00 89.19 199 SER A CA 1
ATOM 1509 C C . SER A 1 199 ? -15.364 -20.593 -31.169 1.00 89.19 199 SER A C 1
ATOM 1511 O O . SER A 1 199 ? -15.627 -21.770 -31.411 1.00 89.19 199 SER A O 1
ATOM 1513 N N . ARG A 1 200 ? -14.285 -20.253 -30.449 1.00 87.75 200 ARG A N 1
ATOM 1514 C CA . ARG A 1 200 ? -13.310 -21.245 -29.950 1.00 87.75 200 ARG A CA 1
ATOM 1515 C C . ARG A 1 200 ? -13.919 -22.217 -28.938 1.00 87.75 200 ARG A C 1
ATOM 1517 O O . ARG A 1 200 ? -13.488 -23.365 -28.829 1.00 87.75 200 ARG A O 1
ATOM 1524 N N . ARG A 1 201 ? -14.930 -21.784 -28.181 1.00 86.50 201 ARG A N 1
ATOM 1525 C CA . ARG A 1 201 ? -15.651 -22.646 -27.230 1.00 86.50 201 ARG A CA 1
ATOM 1526 C C . ARG A 1 201 ? -16.702 -23.535 -27.887 1.00 86.50 201 ARG A C 1
ATOM 1528 O O . ARG A 1 201 ? -17.015 -24.572 -27.308 1.00 86.50 201 ARG A O 1
ATOM 1535 N N . ALA A 1 202 ? -17.191 -23.160 -29.066 1.00 84.44 202 ALA A N 1
ATOM 1536 C CA . ALA A 1 202 ? -18.135 -23.940 -29.861 1.00 84.44 202 ALA A CA 1
ATOM 1537 C C . ALA A 1 202 ? -17.469 -25.046 -30.709 1.00 84.44 202 ALA A C 1
ATOM 1539 O O . ALA A 1 202 ? -18.165 -25.911 -31.241 1.00 84.44 202 ALA A O 1
ATOM 1540 N N . GLU A 1 203 ? -16.136 -25.053 -30.832 1.00 86.50 203 GLU A N 1
ATOM 1541 C CA . GLU A 1 203 ? -15.395 -26.121 -31.517 1.00 86.50 203 GLU A CA 1
ATOM 1542 C C . GLU A 1 203 ? -15.581 -27.493 -30.849 1.00 86.50 203 GLU A C 1
ATOM 1544 O O . GLU A 1 203 ? -15.842 -27.599 -29.651 1.00 86.50 203 GLU A O 1
ATOM 1549 N N . SER A 1 204 ? -15.435 -28.570 -31.629 1.00 81.62 204 SER A N 1
ATOM 1550 C CA . SER A 1 204 ? -15.536 -29.951 -31.142 1.00 81.62 204 SER A CA 1
ATOM 1551 C C . SER A 1 204 ? -14.223 -30.713 -31.372 1.00 81.62 204 SER A C 1
ATOM 1553 O O . SER A 1 204 ? -13.887 -30.982 -32.526 1.00 81.62 204 SER A O 1
ATOM 1555 N N . PRO A 1 205 ? -13.489 -31.099 -30.306 1.00 81.88 205 PRO A N 1
ATOM 1556 C CA . PRO A 1 205 ? -13.803 -30.870 -28.890 1.00 81.88 205 PRO A CA 1
ATOM 1557 C C . PRO A 1 205 ? -13.609 -29.398 -28.457 1.00 81.88 205 PRO A C 1
ATOM 1559 O O . PRO A 1 205 ? -12.757 -28.714 -29.027 1.00 81.88 205 PRO A O 1
ATOM 1562 N N . PRO A 1 206 ? -14.327 -28.920 -27.416 1.00 80.75 206 PRO A N 1
ATOM 1563 C CA . PRO A 1 206 ? -14.232 -27.533 -26.961 1.00 80.75 206 PRO A CA 1
ATOM 1564 C C . PRO A 1 206 ? -12.812 -27.156 -26.561 1.00 80.75 206 PRO A C 1
ATOM 1566 O O . PRO A 1 206 ? -12.196 -27.814 -25.713 1.00 80.75 206 PRO A O 1
ATOM 1569 N N . VAL A 1 207 ? -12.309 -26.046 -27.104 1.00 88.44 207 VAL A N 1
ATOM 1570 C CA . VAL A 1 207 ? -10.965 -25.567 -26.777 1.00 88.44 207 VAL A CA 1
ATOM 1571 C C . VAL A 1 207 ? -10.913 -25.178 -25.291 1.00 88.44 207 VAL A C 1
ATOM 1573 O O . VAL A 1 207 ? -11.767 -24.416 -24.818 1.00 88.44 207 VAL A O 1
ATOM 1576 N N . PRO A 1 208 ? -9.943 -25.684 -24.502 1.00 90.81 208 PRO A N 1
ATOM 1577 C CA . PRO A 1 208 ? -9.831 -25.344 -23.086 1.00 90.81 208 PRO A CA 1
ATOM 1578 C C . PRO A 1 208 ? -9.657 -23.837 -22.863 1.00 90.81 208 PRO A C 1
ATOM 1580 O O . PRO A 1 208 ? -8.858 -23.201 -23.543 1.00 90.81 208 PRO A O 1
ATOM 1583 N N . LEU A 1 209 ? -10.315 -23.272 -21.843 1.00 85.31 209 LEU A N 1
ATOM 1584 C CA . LEU A 1 209 ? -10.274 -21.827 -21.544 1.00 85.31 209 LEU A CA 1
ATOM 1585 C C . LEU A 1 209 ? -8.855 -21.264 -21.391 1.00 85.31 209 LEU A C 1
ATOM 1587 O O . LEU A 1 209 ? -8.599 -20.129 -21.772 1.00 85.31 209 LEU A O 1
ATOM 1591 N N . ARG A 1 210 ? -7.922 -22.054 -20.841 1.00 83.94 210 ARG A N 1
ATOM 1592 C CA . ARG A 1 210 ? -6.508 -21.656 -20.729 1.00 83.94 210 ARG A CA 1
ATOM 1593 C C . ARG A 1 210 ? -5.864 -21.442 -22.096 1.00 83.94 210 ARG A C 1
ATOM 1595 O O . ARG A 1 210 ? -5.078 -20.521 -22.247 1.00 83.94 210 ARG A O 1
ATOM 1602 N N . ARG A 1 211 ? -6.209 -22.281 -23.074 1.00 87.25 211 ARG A N 1
ATOM 1603 C CA . ARG A 1 211 ? -5.703 -22.176 -24.441 1.00 87.25 211 ARG A CA 1
ATOM 1604 C C . ARG A 1 211 ? -6.336 -20.990 -25.166 1.00 87.25 211 ARG A C 1
ATOM 1606 O O . ARG A 1 211 ? -5.606 -20.210 -25.756 1.00 87.25 211 ARG A O 1
ATOM 1613 N N . VAL A 1 212 ? -7.646 -20.788 -25.008 1.00 86.00 212 VAL A N 1
ATOM 1614 C CA . VAL A 1 212 ? -8.337 -19.591 -25.526 1.00 86.00 212 VAL A CA 1
ATOM 1615 C C . VAL A 1 212 ? -7.729 -18.308 -24.949 1.00 86.00 212 VAL A C 1
ATOM 1617 O O . VAL A 1 212 ? -7.554 -17.338 -25.669 1.00 86.00 212 VAL A O 1
ATOM 1620 N N . ALA A 1 213 ? -7.353 -18.294 -23.667 1.00 82.88 213 ALA A N 1
ATOM 1621 C CA . ALA A 1 213 ? -6.736 -17.126 -23.046 1.00 82.88 213 ALA A CA 1
ATOM 1622 C C . ALA A 1 213 ? -5.376 -16.754 -23.665 1.00 82.88 213 ALA A C 1
ATOM 1624 O O . ALA A 1 213 ? -5.127 -15.577 -23.908 1.00 82.88 213 ALA A O 1
ATOM 1625 N N . VAL A 1 214 ? -4.523 -17.744 -23.944 1.00 82.19 214 VAL A N 1
ATOM 1626 C CA . VAL A 1 214 ? -3.234 -17.527 -24.628 1.00 82.19 214 VAL A CA 1
ATOM 1627 C C . VAL A 1 214 ? -3.463 -17.040 -26.059 1.00 82.19 214 VAL A C 1
ATOM 1629 O O . VAL A 1 214 ? -2.876 -16.049 -26.474 1.00 82.19 214 VAL A O 1
ATOM 1632 N N . GLU A 1 215 ? -4.391 -17.664 -26.784 1.00 88.44 215 GLU A N 1
ATOM 1633 C CA . GLU A 1 215 ? -4.733 -17.254 -28.151 1.00 88.44 215 GLU A CA 1
ATOM 1634 C C . GLU A 1 215 ? -5.296 -15.820 -28.202 1.00 88.44 215 GLU A C 1
ATOM 1636 O O . GLU A 1 215 ? -4.991 -15.067 -29.123 1.00 88.44 215 GLU A O 1
ATOM 1641 N N . VAL A 1 216 ? -6.080 -15.408 -27.199 1.00 84.38 216 VAL A N 1
ATOM 1642 C CA . VAL A 1 216 ? -6.606 -14.037 -27.076 1.00 84.38 216 VAL A CA 1
ATOM 1643 C C . VAL A 1 216 ? -5.498 -13.027 -26.783 1.00 84.38 216 VAL A C 1
ATOM 1645 O O . VAL A 1 216 ? -5.524 -11.927 -27.328 1.00 84.38 216 VAL A O 1
ATOM 1648 N N . GLU A 1 217 ? -4.526 -13.373 -25.940 1.00 81.56 217 GLU A N 1
ATOM 1649 C CA . GLU A 1 217 ? -3.362 -12.516 -25.703 1.00 81.56 217 GLU A CA 1
ATOM 1650 C C . GLU A 1 217 ? -2.582 -12.258 -26.991 1.00 81.56 217 GLU A C 1
ATOM 1652 O O . GLU A 1 217 ? -2.287 -11.106 -27.300 1.00 81.56 217 GLU A O 1
ATOM 1657 N N . GLU A 1 218 ? -2.292 -13.318 -27.745 1.00 81.62 218 GLU A N 1
ATOM 1658 C CA . GLU A 1 218 ? -1.533 -13.236 -28.992 1.00 81.62 218 GLU A CA 1
ATOM 1659 C C . GLU A 1 218 ? -2.313 -12.494 -30.082 1.00 81.62 218 GLU A C 1
ATOM 1661 O O . GLU A 1 218 ? -1.787 -11.573 -30.702 1.00 81.62 218 GLU A O 1
ATOM 1666 N N . ARG A 1 219 ? -3.585 -12.855 -30.294 1.00 82.94 219 ARG A N 1
ATOM 1667 C CA . ARG A 1 219 ? -4.424 -12.308 -31.371 1.00 82.94 219 ARG A CA 1
ATOM 1668 C C . ARG A 1 219 ? -4.763 -10.833 -31.181 1.00 82.94 219 ARG A C 1
ATOM 1670 O O . ARG A 1 219 ? -4.834 -10.104 -32.164 1.00 82.94 219 ARG A O 1
ATOM 1677 N N . PHE A 1 220 ? -5.010 -10.414 -29.942 1.00 79.94 220 PHE A N 1
ATOM 1678 C CA . PHE A 1 220 ? -5.416 -9.042 -29.616 1.00 79.94 220 PHE A CA 1
ATOM 1679 C C . PHE A 1 220 ? -4.278 -8.222 -28.993 1.00 79.94 220 PHE A C 1
ATOM 1681 O O . PHE A 1 220 ? -4.517 -7.137 -28.465 1.00 79.94 220 PHE A O 1
ATOM 1688 N N . GLU A 1 221 ? -3.049 -8.745 -29.044 1.00 74.81 221 GLU A N 1
ATOM 1689 C CA . GLU A 1 221 ? -1.823 -8.109 -28.554 1.00 74.81 221 GLU A CA 1
ATOM 1690 C C . GLU A 1 221 ? -1.932 -7.552 -27.123 1.00 74.81 221 GLU A C 1
ATOM 1692 O O . GLU A 1 221 ? -1.432 -6.463 -26.808 1.00 74.81 221 GLU A O 1
ATOM 1697 N N . LEU A 1 222 ? -2.591 -8.302 -26.238 1.00 72.88 222 LEU A N 1
ATOM 1698 C CA . LEU A 1 222 ? -2.817 -7.871 -24.861 1.00 72.88 222 LEU A CA 1
ATOM 1699 C C . LEU A 1 222 ? -1.497 -7.806 -24.080 1.00 72.88 222 LEU A C 1
ATOM 1701 O O . LEU A 1 222 ? -0.525 -8.494 -24.382 1.00 72.88 222 LEU A O 1
ATOM 1705 N N . ASP A 1 223 ? -1.461 -6.974 -23.036 1.00 64.44 223 ASP A N 1
ATOM 1706 C CA . ASP A 1 223 ? -0.279 -6.833 -22.169 1.00 64.44 223 ASP A CA 1
ATOM 1707 C C . ASP A 1 223 ? -0.022 -8.049 -21.256 1.00 64.44 223 ASP A C 1
ATOM 1709 O O . ASP A 1 223 ? 1.047 -8.153 -20.655 1.00 64.44 223 ASP A O 1
ATOM 1713 N N . ARG A 1 224 ? -1.012 -8.941 -21.128 1.00 68.00 224 ARG A N 1
ATOM 1714 C CA . ARG A 1 224 ? -0.959 -10.175 -20.343 1.00 68.00 224 ARG A CA 1
ATOM 1715 C C . ARG A 1 224 ? -2.087 -11.121 -20.729 1.00 68.00 224 ARG A C 1
ATOM 1717 O O . ARG A 1 224 ? -3.190 -10.677 -21.072 1.00 68.00 224 ARG A O 1
ATOM 1724 N N . THR A 1 225 ? -1.860 -12.410 -20.503 1.00 76.00 225 THR A N 1
ATOM 1725 C CA . THR A 1 225 ? -2.881 -13.449 -20.644 1.00 76.00 225 THR A CA 1
ATOM 1726 C C . THR A 1 225 ? -4.112 -13.148 -19.776 1.00 76.00 225 THR A C 1
ATOM 1728 O O . THR A 1 225 ? -3.986 -12.970 -18.555 1.00 76.00 225 THR A O 1
ATOM 1731 N N . PRO A 1 226 ? -5.331 -13.108 -20.345 1.00 77.44 226 PRO A N 1
ATOM 1732 C CA . PRO A 1 226 ? -6.561 -13.058 -19.566 1.00 77.44 226 PRO A CA 1
ATOM 1733 C C . PRO A 1 226 ? -6.669 -14.268 -18.633 1.00 77.44 226 PRO A C 1
ATOM 1735 O O . PRO A 1 226 ? -6.233 -15.371 -18.955 1.00 77.44 226 PRO A O 1
ATOM 1738 N N . SER A 1 227 ? -7.308 -14.109 -17.474 1.00 79.31 227 SER A N 1
ATOM 1739 C CA . SER A 1 227 ? -7.609 -15.284 -16.651 1.00 79.31 227 SER A CA 1
ATOM 1740 C C . SER A 1 227 ? -8.666 -16.162 -17.344 1.00 79.31 227 SER A C 1
ATOM 1742 O O . SER A 1 227 ? -9.574 -15.623 -17.984 1.00 79.31 227 SER A O 1
ATOM 1744 N N . PRO A 1 228 ? -8.660 -17.493 -17.141 1.00 80.75 228 PRO A N 1
ATOM 1745 C CA . PRO A 1 228 ? -9.724 -18.368 -17.644 1.00 80.75 228 PRO A CA 1
ATOM 1746 C C . PRO A 1 228 ? -11.130 -17.935 -17.201 1.00 80.75 228 PRO A C 1
ATOM 1748 O O . PRO A 1 228 ? -12.083 -18.058 -17.958 1.00 80.75 228 PRO A O 1
ATOM 1751 N N . SER A 1 229 ? -11.254 -17.359 -16.000 1.00 76.44 229 SER A N 1
ATOM 1752 C CA . SER A 1 229 ? -12.505 -16.780 -15.495 1.00 76.44 229 SER A CA 1
ATOM 1753 C C . SER A 1 229 ? -12.947 -15.519 -16.242 1.00 76.44 229 SER A C 1
ATOM 1755 O O . SER A 1 229 ? -14.141 -15.251 -16.325 1.00 76.44 229 SER A O 1
ATOM 1757 N N . THR A 1 230 ? -12.007 -14.744 -16.788 1.00 79.38 230 THR A N 1
ATOM 1758 C CA . THR A 1 230 ? -12.317 -13.593 -17.647 1.00 79.38 230 THR A CA 1
ATOM 1759 C C . THR A 1 230 ? -12.854 -14.081 -18.987 1.00 79.38 230 THR A C 1
ATOM 1761 O O . THR A 1 230 ? -13.889 -13.592 -19.422 1.00 79.38 230 THR A O 1
ATOM 1764 N N . ILE A 1 231 ? -12.211 -15.091 -19.587 1.00 84.19 231 ILE A N 1
ATOM 1765 C CA . ILE A 1 231 ? -12.691 -15.729 -20.822 1.00 84.19 231 ILE A CA 1
ATOM 1766 C C . ILE A 1 231 ? -14.087 -16.324 -20.623 1.00 84.19 231 ILE A C 1
ATOM 1768 O O . ILE A 1 231 ? -14.972 -16.065 -21.427 1.00 84.19 231 ILE A O 1
ATOM 1772 N N . GLN A 1 232 ? -14.315 -17.050 -19.524 1.00 82.88 232 GLN A N 1
ATOM 1773 C CA . GLN A 1 232 ? -15.628 -17.626 -19.229 1.00 82.88 232 GLN A CA 1
ATOM 1774 C C . GLN A 1 232 ? -16.718 -16.548 -19.147 1.00 82.88 232 GLN A C 1
ATOM 1776 O O . GLN A 1 232 ? -17.736 -16.673 -19.809 1.00 82.88 232 GLN A O 1
ATOM 1781 N N . ARG A 1 233 ? -16.472 -15.439 -18.436 1.00 80.94 233 ARG A N 1
ATOM 1782 C CA . ARG A 1 233 ? -17.435 -14.326 -18.352 1.00 80.94 233 ARG A CA 1
ATOM 1783 C C . ARG A 1 233 ? -17.745 -13.685 -19.702 1.00 80.94 233 ARG A C 1
ATOM 1785 O O . ARG A 1 233 ? -18.860 -13.222 -19.894 1.00 80.94 233 ARG A O 1
ATOM 1792 N N . LEU A 1 234 ? -16.766 -13.614 -20.601 1.00 81.75 234 LEU A N 1
ATOM 1793 C CA . LEU A 1 234 ? -16.966 -13.064 -21.943 1.00 81.75 234 LEU A CA 1
ATOM 1794 C C . LEU A 1 234 ? -17.864 -13.976 -22.779 1.00 81.75 234 LEU A C 1
ATOM 1796 O O . LEU A 1 234 ? -18.802 -13.497 -23.407 1.00 81.75 234 LEU A O 1
ATOM 1800 N N . VAL A 1 235 ? -17.620 -15.283 -22.709 1.00 83.19 235 VAL A N 1
ATOM 1801 C CA . VAL A 1 235 ? -18.456 -16.302 -23.357 1.00 83.19 235 VAL A CA 1
ATOM 1802 C C . VAL A 1 235 ? -19.876 -16.273 -22.789 1.00 83.19 235 VAL A C 1
ATOM 1804 O O . VAL A 1 235 ? -20.833 -16.247 -23.552 1.00 83.19 235 VAL A O 1
ATOM 1807 N N . ASP A 1 236 ? -20.016 -16.191 -21.464 1.00 81.31 236 ASP A N 1
ATOM 1808 C CA . ASP A 1 236 ? -21.319 -16.129 -20.794 1.00 81.31 236 ASP A CA 1
ATOM 1809 C C . ASP A 1 236 ? -22.074 -14.831 -21.126 1.00 81.31 236 ASP A C 1
ATOM 1811 O O . ASP A 1 236 ? -23.297 -14.832 -21.234 1.00 81.31 236 ASP A O 1
ATOM 1815 N N . SER A 1 237 ? -21.359 -13.717 -21.329 1.00 71.31 237 SER A N 1
ATOM 1816 C CA . SER A 1 237 ? -21.976 -12.429 -21.674 1.00 71.31 237 SER A CA 1
ATOM 1817 C C . SER A 1 237 ? -22.572 -12.376 -23.081 1.00 71.31 237 SER A C 1
ATOM 1819 O O . SER A 1 237 ? -23.425 -11.532 -23.330 1.00 71.31 237 SER A O 1
ATOM 1821 N N . ALA A 1 238 ? -22.173 -13.281 -23.980 1.00 69.56 238 ALA A N 1
ATOM 1822 C CA . ALA A 1 238 ? -22.773 -13.401 -25.308 1.00 69.56 238 ALA A CA 1
ATOM 1823 C C . ALA A 1 238 ? -24.168 -14.055 -25.278 1.00 69.56 238 ALA A C 1
ATOM 1825 O O . ALA A 1 238 ? -24.912 -13.960 -26.248 1.00 69.56 238 ALA A O 1
ATOM 1826 N N . ALA A 1 239 ? -24.523 -14.727 -24.174 1.00 55.12 239 ALA A N 1
ATOM 1827 C CA . ALA A 1 239 ? -25.770 -15.474 -24.023 1.00 55.12 239 ALA A CA 1
ATOM 1828 C C . ALA A 1 239 ? -26.931 -14.647 -23.441 1.00 55.12 239 ALA A C 1
ATOM 1830 O O . ALA A 1 239 ? -27.973 -15.219 -23.129 1.00 55.12 239 ALA A O 1
ATOM 1831 N N . ILE A 1 240 ? -26.773 -13.328 -23.288 1.00 43.66 240 ILE A N 1
ATOM 1832 C CA . ILE A 1 240 ? -27.873 -12.428 -22.929 1.00 43.66 240 ILE A CA 1
ATOM 1833 C C . ILE A 1 240 ? -28.265 -11.671 -24.203 1.00 43.66 240 ILE A C 1
ATOM 1835 O O . ILE A 1 240 ? -27.649 -10.648 -24.505 1.00 43.66 240 ILE A O 1
ATOM 1839 N N . PRO A 1 241 ? -29.257 -12.144 -24.981 1.00 40.84 241 PRO A N 1
ATOM 1840 C CA . PRO A 1 241 ? -30.013 -11.223 -25.807 1.00 40.84 241 PRO A CA 1
ATOM 1841 C C . PRO A 1 241 ? -30.611 -10.192 -24.851 1.00 40.84 241 PRO A C 1
ATOM 1843 O O . PRO A 1 241 ? -31.218 -10.568 -23.846 1.00 40.84 241 PRO A O 1
ATOM 1846 N N . GLU A 1 242 ? -30.436 -8.905 -25.137 1.00 41.50 242 GLU A N 1
ATOM 1847 C CA . GLU A 1 242 ? -31.414 -7.933 -24.667 1.00 41.50 242 GLU A CA 1
ATOM 1848 C C . GLU A 1 242 ? -32.767 -8.439 -25.177 1.00 41.50 242 GLU A C 1
ATOM 1850 O O . GLU A 1 242 ? -33.044 -8.408 -26.377 1.00 41.50 242 GLU A O 1
ATOM 1855 N N . GLU A 1 243 ? -33.579 -9.004 -24.280 1.00 39.12 243 GLU A N 1
ATOM 1856 C CA . GLU A 1 243 ? -35.012 -9.030 -24.500 1.00 39.12 243 GLU A CA 1
ATOM 1857 C C . GLU A 1 243 ? -35.388 -7.565 -24.679 1.00 39.12 243 GLU A C 1
ATOM 1859 O O . GLU A 1 243 ? -35.378 -6.784 -23.728 1.00 39.12 243 GLU A O 1
ATOM 1864 N N . ALA A 1 244 ? -35.613 -7.185 -25.935 1.00 39.00 244 ALA A N 1
ATOM 1865 C CA . ALA A 1 244 ? -36.344 -5.989 -26.279 1.00 39.00 244 ALA A CA 1
ATOM 1866 C C . ALA A 1 244 ? -37.724 -6.138 -25.631 1.00 39.00 244 ALA A C 1
ATOM 1868 O O . ALA A 1 244 ? -38.633 -6.756 -26.183 1.00 39.00 244 ALA A O 1
ATOM 1869 N N . SER A 1 245 ? -37.819 -5.665 -24.394 1.00 42.16 245 SER A N 1
ATOM 1870 C CA . SER A 1 245 ? -39.067 -5.323 -23.751 1.00 42.16 245 SER A CA 1
ATOM 1871 C C . SER A 1 245 ? -39.604 -4.073 -24.439 1.00 42.16 245 SER A C 1
ATOM 1873 O O . SER A 1 245 ? -38.888 -3.069 -24.505 1.00 42.16 245 SER A O 1
ATOM 1875 N N . ASP A 1 246 ? -40.868 -4.180 -24.853 1.00 43.16 246 ASP A N 1
ATOM 1876 C CA . ASP A 1 246 ? -41.802 -3.115 -25.244 1.00 43.16 246 ASP A CA 1
ATOM 1877 C C . ASP A 1 246 ? -41.574 -2.571 -26.674 1.00 43.16 246 ASP A C 1
ATOM 1879 O O . ASP A 1 246 ? -40.474 -2.160 -27.027 1.00 43.16 246 ASP A O 1
ATOM 1883 N N . GLU A 1 247 ? -42.526 -2.584 -27.615 1.00 39.69 247 GLU A N 1
ATOM 1884 C CA . GLU A 1 247 ? -44.003 -2.548 -27.612 1.00 39.69 247 GLU A CA 1
ATOM 1885 C C . GLU A 1 247 ? -44.555 -3.233 -28.883 1.00 39.69 247 GLU A C 1
ATOM 1887 O O . GLU A 1 247 ? -43.883 -3.154 -29.941 1.00 39.69 247 GLU A O 1
#

pLDDT: mean 70.76, std 17.17, range [28.34, 91.81]

Radius of gyration: 24.62 Å; chains: 1; bounding box: 70×68×62 Å

Sequence (247 aa):
MNPNADLRVWITQLPDGGSAGGRVVALPDGGATVLPQRLYFQVATEASDANRWVPTGSKTLRATSGGGTEVVDAVRNATWEQGRQVVVDAMVDDDGSVKVKGVTVFRPDGDLTTADLTRGIRLKEWCQFALYQYVRAFTVDPPGITVDRGPNPHPGLRPLTPTEVAERVRAKHPGKRGPRGFL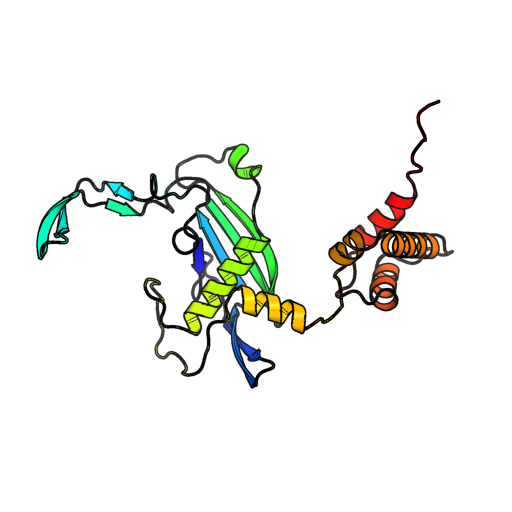GGDPAQRQELVDYCVSRRAESPPVPLRRVAVEVEERFELDRTPSPSTIQRLVDSAAIPEEASDE

Secondary structure (DSSP, 8-state):
--TTTSEEEESSB-TTS-B--EEEEE-TTS-EEEEESEEEEEEETT--HHHHEEEEEEEEEEE-TTS-EEEEEEEEE-TTTSS-EEEEEEEE-TT--EEEEEEEEE-SSSPPPHHHHHS---HHHHHHHHHHHHHHHHHS--TT----PPS-PPTTPPPPPHHHHHHHHHHTSTTPPPHHHHHTT-HHHHHHHHHHHHHHHHSSSPPPHHHHHHHHHHHTT-SSPPPHHHHHHHHHHTT--------

Foldseek 3Di:
DPLVQFKDKDQAADPVRDGQDWDWAQDPVRAIFIFTQKTKMKGLPPDDPVQQWDFPPDWDWDQDPVRDIDIDTDTHGCSPQAHKMKIWIWGADSLRDTGTPDIDIDGNPDHDDPCSVPDDDPVVVSSLSSRLVNRCVLADPDPPDPDPDDDDRDPGHHRQDSVNSVVSNCVVPPPAAAPVRQCVPDPVSLVVLLVQLQVQQPDVVRDQLQRSQVVSCVVVVHPDGDDSVVSVVSPVVVPDDPPPPDD